Protein AF-A0A1Q8QEU5-F1 (afdb_monomer)

pLDDT: mean 88.48, std 15.76, range [36.75, 98.12]

Solvent-accessible surface area (backbone atoms only — not comparable to full-atom values): 10446 Å² total; per-residue (Å²): 134,85,60,92,60,69,41,42,53,92,77,42,96,66,85,47,73,53,53,67,39,27,40,35,27,47,89,24,75,56,45,93,57,57,61,63,37,42,32,59,42,54,82,50,66,49,73,41,74,39,87,66,20,68,61,11,37,52,47,33,48,43,47,47,55,56,78,42,57,71,69,62,54,50,54,62,75,66,51,60,65,63,56,55,44,34,51,54,29,54,51,38,52,51,52,56,49,48,36,33,75,72,61,75,41,74,77,59,82,76,76,49,75,66,45,50,51,53,42,38,36,20,58,57,19,30,27,36,16,46,54,14,62,78,66,76,30,65,58,30,28,36,68,53,3,50,50,46,31,52,51,50,52,48,54,51,51,52,51,52,53,50,52,51,53,53,51,52,54,60,66,68,66,70,72,82,77,88,77,84,88,83,83,88,82,135

Radius of gyration: 26.27 Å; Cα contacts (8 Å, |Δi|>4): 215; chains: 1; bounding box: 63×26×103 Å

Foldseek 3Di:
DADALRAFCVNDVDDDLCLQQAGRYHPADGDPPSCLQAQWDQQDLAIDGDVVSVRSVVNNVNSVVRPDDPVVSVCLVPDCLSVLLRVLLVLLVVLVVVCCVVVLDPPDQPPDPSSVLSCCSRHFQSSQLSVCSVVVNVCSNDVSHSPSSVVSSVVSVVVSVVSVVVVVVVVVPPDDPPDDDDDDDD

Secondary structure (DSSP, 8-state):
-PPTT---TTT-SS--HHHHHTS-BTTBPP-S-GGGG--EE-SSSS-EEPTTHHHHHHHHHHHHTTTS-HHHHHHHHT-THHHHHHHHHHHHHHHHHHHHHTTSS-SSTTSSHHHHHHHHIIIIIHHHHHHHHHTT-HHHHIIIIIHHHHHHHHHHHHHHHHHHHHHHHHHHT-------------

Nearest PDB structures (foldseek):
  6h5l-assembly1_A  TM=8.151E-01  e=5.071E-04  Candidatus Kuenenia stuttgartensis

Structure (mmCIF, N/CA/C/O backbone):
data_AF-A0A1Q8QEU5-F1
#
_entry.id   AF-A0A1Q8QEU5-F1
#
loop_
_atom_site.group_PDB
_atom_site.id
_atom_site.type_symbol
_atom_site.label_atom_id
_atom_site.label_alt_id
_atom_site.label_comp_id
_atom_site.label_asym_id
_atom_site.label_entity_id
_atom_site.label_seq_id
_atom_site.pdbx_PDB_ins_code
_atom_site.Cartn_x
_atom_site.Cartn_y
_atom_site.Cartn_z
_atom_site.occupancy
_atom_site.B_iso_or_equiv
_atom_site.auth_seq_id
_atom_site.auth_comp_id
_atom_site.auth_asym_id
_atom_site.auth_atom_id
_atom_site.pdbx_PDB_model_num
ATOM 1 N N . MET A 1 1 ? 8.456 13.370 -36.091 1.00 44.19 1 MET A N 1
ATOM 2 C CA . MET A 1 1 ? 7.362 12.505 -35.606 1.00 44.19 1 MET A CA 1
ATOM 3 C C . MET A 1 1 ? 7.982 11.157 -35.278 1.00 44.19 1 MET A C 1
ATOM 5 O O . MET A 1 1 ? 8.581 10.574 -36.171 1.00 44.19 1 MET A O 1
ATOM 9 N N . LEU A 1 2 ? 7.992 10.747 -34.007 1.00 53.41 2 LEU A N 1
ATOM 10 C CA . LEU A 1 2 ? 8.571 9.462 -33.588 1.00 53.41 2 LEU A CA 1
ATOM 11 C C . LEU A 1 2 ? 7.620 8.329 -34.004 1.00 53.41 2 LEU A C 1
ATOM 13 O O . LEU A 1 2 ? 6.403 8.499 -33.927 1.00 53.41 2 LEU A O 1
ATOM 17 N N . LEU A 1 3 ? 8.164 7.215 -34.498 1.00 54.81 3 LEU A N 1
ATOM 18 C CA . LEU A 1 3 ? 7.368 6.056 -34.907 1.00 54.81 3 LEU A CA 1
ATOM 19 C C . LEU A 1 3 ? 6.816 5.339 -33.656 1.00 54.81 3 LEU A C 1
ATOM 21 O O . LEU A 1 3 ? 7.488 5.319 -32.622 1.00 54.81 3 LEU A O 1
ATOM 25 N N . PRO A 1 4 ? 5.616 4.730 -33.712 1.00 60.94 4 PRO A N 1
ATOM 26 C CA . PRO A 1 4 ? 5.124 3.880 -32.627 1.00 60.94 4 PRO A CA 1
ATOM 27 C C . PRO A 1 4 ? 6.165 2.814 -32.255 1.00 60.94 4 PRO A C 1
ATOM 29 O O . PRO A 1 4 ? 6.748 2.191 -33.141 1.00 60.94 4 PRO A O 1
ATOM 32 N N . GLY A 1 5 ? 6.426 2.622 -30.959 1.00 65.06 5 GLY A N 1
ATOM 33 C CA . GLY A 1 5 ? 7.453 1.687 -30.480 1.00 65.06 5 GLY A CA 1
ATOM 34 C C . GLY A 1 5 ? 8.899 2.198 -30.515 1.00 65.06 5 GLY A C 1
ATOM 35 O O . GLY A 1 5 ? 9.796 1.441 -30.170 1.00 65.06 5 GLY A O 1
ATOM 36 N N . SER A 1 6 ? 9.156 3.458 -30.891 1.00 75.50 6 SER A N 1
ATOM 37 C CA . SER A 1 6 ? 10.518 4.022 -30.900 1.00 75.50 6 SER A CA 1
ATOM 38 C C . SER A 1 6 ? 10.863 4.873 -29.671 1.00 75.50 6 SER A C 1
ATOM 40 O O . SER A 1 6 ? 11.901 5.531 -29.676 1.00 75.50 6 SER A O 1
ATOM 42 N N . LEU A 1 7 ? 9.975 4.949 -28.674 1.00 86.62 7 LEU A N 1
ATOM 43 C CA . LEU A 1 7 ? 10.191 5.754 -27.469 1.00 86.62 7 LEU A CA 1
ATOM 44 C C . LEU A 1 7 ? 11.127 5.021 -26.507 1.00 86.62 7 LEU A C 1
ATOM 46 O O . LEU A 1 7 ? 10.894 3.851 -26.220 1.00 86.62 7 LEU A O 1
ATOM 50 N N . SER A 1 8 ? 12.137 5.708 -25.979 1.00 88.00 8 SER A N 1
ATOM 51 C CA . SER A 1 8 ? 13.029 5.176 -24.940 1.00 88.00 8 SER A CA 1
ATOM 52 C C . SER A 1 8 ? 13.526 6.277 -24.000 1.00 88.00 8 SER A C 1
ATOM 54 O O . SER A 1 8 ? 13.109 7.436 -24.106 1.00 88.00 8 SER A O 1
ATOM 56 N N . SER A 1 9 ? 14.456 5.938 -23.106 1.00 89.88 9 SER A N 1
ATOM 57 C CA . SER A 1 9 ? 15.136 6.883 -22.207 1.00 89.88 9 SER A CA 1
ATOM 58 C C . SER A 1 9 ? 15.857 8.029 -22.926 1.00 89.88 9 SER A C 1
ATOM 60 O O . SER A 1 9 ? 16.119 9.064 -22.329 1.00 89.88 9 SER A O 1
ATOM 62 N N . LYS A 1 10 ? 16.110 7.922 -24.238 1.00 89.94 10 LYS A N 1
ATOM 63 C CA . LYS A 1 10 ? 16.636 9.038 -25.048 1.00 89.94 10 LYS A CA 1
ATOM 64 C C . LYS A 1 10 ? 15.614 10.149 -25.299 1.00 89.94 10 LYS A C 1
ATOM 66 O O . LYS A 1 10 ? 15.987 11.220 -25.770 1.00 89.94 10 LYS A O 1
ATOM 71 N N . ASN A 1 11 ? 14.327 9.873 -25.092 1.00 90.62 11 ASN A N 1
ATOM 72 C CA . ASN A 1 11 ? 13.237 10.809 -25.363 1.00 90.62 11 ASN A CA 1
ATOM 73 C C . ASN A 1 11 ? 12.636 11.416 -24.091 1.00 90.62 11 ASN A C 1
ATOM 75 O O . ASN A 1 11 ? 11.939 12.422 -24.193 1.00 90.62 11 ASN A O 1
ATOM 79 N N . PHE A 1 12 ? 12.874 10.805 -22.929 1.00 87.25 12 PHE A N 1
ATOM 80 C CA . PHE A 1 12 ? 12.298 11.216 -21.654 1.00 87.25 12 PHE A CA 1
ATOM 81 C C . PHE A 1 12 ? 13.311 11.014 -20.532 1.00 87.25 12 PHE A C 1
ATOM 83 O O . PHE A 1 12 ? 13.781 9.898 -20.324 1.00 87.25 12 PHE A O 1
ATOM 90 N N . ASP A 1 13 ? 13.565 12.073 -19.767 1.00 88.62 13 ASP A N 1
ATOM 91 C CA . ASP A 1 13 ? 14.465 12.019 -18.609 1.00 88.62 13 ASP A CA 1
ATOM 92 C C . ASP A 1 13 ? 13.784 11.422 -17.363 1.00 88.62 13 ASP A C 1
ATOM 94 O O . ASP A 1 13 ? 14.449 10.997 -16.421 1.00 88.62 13 ASP A O 1
ATOM 98 N N . ALA A 1 14 ? 12.448 11.371 -17.354 1.00 91.38 14 ALA A N 1
ATOM 99 C CA . ALA A 1 14 ? 11.645 10.771 -16.294 1.00 91.38 14 ALA A CA 1
ATOM 100 C C . ALA A 1 14 ? 10.369 10.130 -16.868 1.00 91.38 14 ALA A C 1
ATOM 102 O O . ALA A 1 14 ? 9.789 10.658 -17.826 1.00 91.38 14 ALA A O 1
ATOM 103 N N . PRO A 1 15 ? 9.899 9.007 -16.297 1.00 92.81 15 PRO A N 1
ATOM 104 C CA . PRO A 1 15 ? 8.680 8.368 -16.758 1.00 92.81 15 PRO A CA 1
ATOM 105 C C . PRO A 1 15 ? 7.436 9.148 -16.312 1.00 92.81 15 PRO A C 1
ATOM 107 O O . PRO A 1 15 ? 7.398 9.775 -15.256 1.00 92.81 15 PRO A O 1
ATOM 110 N N . THR A 1 16 ? 6.377 9.053 -17.109 1.00 94.19 16 THR A N 1
ATOM 111 C CA . THR A 1 16 ? 5.030 9.518 -16.761 1.00 94.19 16 THR A CA 1
ATOM 112 C C . THR A 1 16 ? 4.109 8.326 -16.509 1.00 94.19 16 THR A C 1
ATOM 114 O O . THR A 1 16 ? 4.449 7.182 -16.822 1.00 94.19 16 THR A O 1
ATOM 117 N N . TYR A 1 17 ? 2.899 8.586 -16.003 1.00 94.50 17 TYR A N 1
ATOM 118 C CA . TYR A 1 17 ? 1.894 7.540 -15.782 1.00 94.50 17 TYR A CA 1
ATOM 119 C C . TYR A 1 17 ? 1.625 6.713 -17.047 1.00 94.50 17 TYR A C 1
ATOM 121 O O . TYR A 1 17 ? 1.574 5.485 -16.994 1.00 94.50 17 TYR A O 1
ATOM 129 N N . SER A 1 18 ? 1.507 7.375 -18.202 1.00 94.69 18 SER A N 1
ATOM 130 C CA . SER A 1 18 ? 1.285 6.684 -19.470 1.00 94.69 18 SER A CA 1
ATOM 131 C C . SER A 1 18 ? 2.501 5.862 -19.886 1.00 94.69 18 SER A C 1
ATOM 133 O O . SER A 1 18 ? 2.312 4.730 -20.310 1.00 94.69 18 SER A O 1
ATOM 135 N N . ILE A 1 19 ? 3.734 6.353 -19.703 1.00 94.44 19 ILE A N 1
ATOM 136 C CA . ILE A 1 19 ? 4.954 5.576 -19.992 1.00 94.44 19 ILE A CA 1
ATOM 137 C C . ILE A 1 19 ? 4.981 4.280 -19.176 1.00 94.44 19 ILE A C 1
ATOM 139 O O . ILE A 1 19 ? 5.155 3.202 -19.747 1.00 94.44 19 ILE A O 1
ATOM 143 N N . CYS A 1 20 ? 4.727 4.371 -17.868 1.00 95.81 20 CYS A N 1
ATOM 144 C CA . CYS A 1 20 ? 4.727 3.206 -16.988 1.00 95.81 20 CYS A CA 1
ATOM 145 C C . CYS A 1 20 ? 3.583 2.235 -17.289 1.00 95.81 20 CYS A C 1
ATOM 147 O O . CYS A 1 20 ? 3.818 1.031 -17.348 1.00 95.81 20 CYS A O 1
ATOM 149 N N . HIS A 1 21 ? 2.358 2.717 -17.514 1.00 96.94 21 HIS A N 1
ATOM 150 C CA . HIS A 1 21 ? 1.178 1.844 -17.535 1.00 96.94 21 HIS A CA 1
ATOM 151 C C . HIS A 1 21 ? 0.636 1.486 -18.923 1.00 96.94 21 HIS A C 1
ATOM 153 O O . HIS A 1 21 ? -0.068 0.487 -19.029 1.00 96.94 21 HIS A O 1
ATOM 159 N N . MET A 1 22 ? 0.925 2.261 -19.973 1.00 95.75 22 MET A N 1
ATOM 160 C CA . MET A 1 22 ? 0.185 2.158 -21.243 1.00 95.75 22 MET A CA 1
ATOM 161 C C . MET A 1 22 ? 1.053 2.238 -22.498 1.00 95.75 22 MET A C 1
ATOM 163 O O . MET A 1 22 ? 0.829 1.506 -23.456 1.00 95.75 22 MET A O 1
ATOM 167 N N . SER A 1 23 ? 2.026 3.139 -22.542 1.00 93.44 23 SER A N 1
ATOM 168 C CA . SER A 1 23 ? 2.777 3.442 -23.756 1.00 93.44 23 SER A CA 1
ATOM 169 C C . SER A 1 23 ? 3.728 2.312 -24.121 1.00 93.44 23 SER A C 1
ATOM 171 O O . SER A 1 23 ? 4.286 1.640 -23.251 1.00 93.44 23 SER A O 1
ATOM 173 N N . SER A 1 24 ? 3.983 2.154 -25.419 1.00 93.12 24 SER A N 1
ATOM 174 C CA . SER A 1 24 ? 5.169 1.428 -25.866 1.00 93.12 24 SER A CA 1
ATOM 175 C C . SER A 1 24 ? 6.418 2.190 -25.423 1.00 93.12 24 SER A C 1
ATOM 177 O O . SER A 1 24 ? 6.511 3.390 -25.704 1.00 93.12 24 SER A O 1
ATOM 179 N N . PHE A 1 25 ? 7.356 1.520 -24.762 1.00 92.19 25 PHE A N 1
ATOM 180 C CA . PHE A 1 25 ? 8.586 2.138 -24.271 1.00 92.19 25 PHE A CA 1
ATOM 181 C C . PHE A 1 25 ? 9.706 1.103 -24.239 1.00 92.19 25 PHE A C 1
ATOM 183 O O . PHE A 1 25 ? 9.586 0.087 -23.553 1.00 92.19 25 PHE A O 1
ATOM 190 N N . GLY A 1 26 ? 10.763 1.331 -25.014 1.00 89.62 26 GLY A N 1
ATOM 191 C CA . GLY A 1 26 ? 11.805 0.335 -25.204 1.00 89.62 26 GLY A CA 1
ATOM 192 C C . GLY A 1 26 ? 11.258 -0.959 -25.791 1.00 89.62 26 GLY A C 1
ATOM 193 O O . GLY A 1 26 ? 10.494 -0.949 -26.758 1.00 89.62 26 GLY A O 1
ATOM 194 N N . ALA A 1 27 ? 11.595 -2.079 -25.154 1.00 90.69 27 ALA A N 1
ATOM 195 C CA . ALA A 1 27 ? 11.030 -3.387 -25.487 1.00 90.69 27 ALA A CA 1
ATOM 196 C C . ALA A 1 27 ? 9.587 -3.604 -24.972 1.00 90.69 27 ALA A C 1
ATOM 198 O O . ALA A 1 27 ? 8.947 -4.589 -25.348 1.00 90.69 27 ALA A O 1
ATOM 199 N N . ALA A 1 28 ? 9.049 -2.720 -24.122 1.00 92.50 28 ALA A N 1
ATOM 200 C CA . ALA A 1 28 ? 7.705 -2.878 -23.575 1.00 92.50 28 ALA A CA 1
ATOM 201 C C . ALA A 1 28 ? 6.634 -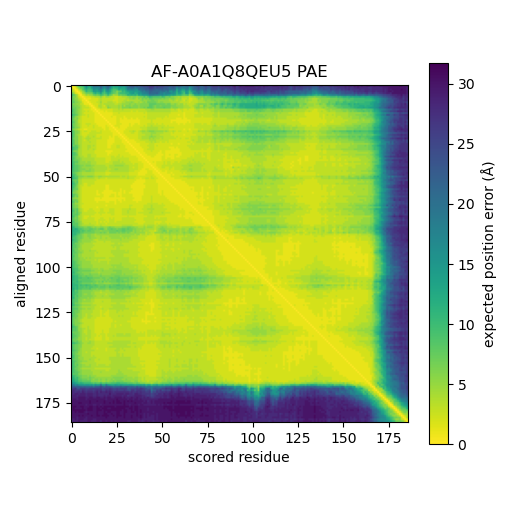2.518 -24.617 1.00 92.50 28 ALA A C 1
ATOM 203 O O . ALA A 1 28 ? 6.620 -1.417 -25.175 1.00 92.50 28 ALA A O 1
ATOM 204 N N . GLN A 1 29 ? 5.685 -3.430 -24.841 1.00 91.00 29 GLN A N 1
ATOM 205 C CA . GLN A 1 29 ? 4.564 -3.215 -25.759 1.00 91.00 29 GLN A CA 1
ATOM 206 C C . GLN A 1 29 ? 3.514 -2.277 -25.161 1.00 91.00 29 GLN A C 1
ATOM 208 O O . GLN A 1 29 ? 3.229 -2.335 -23.963 1.00 91.00 29 GLN A O 1
ATOM 213 N N . GLY A 1 30 ? 2.923 -1.428 -26.003 1.00 92.69 30 GLY A N 1
ATOM 214 C CA . GLY A 1 30 ? 1.833 -0.546 -25.595 1.00 92.69 30 GLY A CA 1
ATOM 215 C C . GLY A 1 30 ? 0.501 -1.285 -25.434 1.00 92.69 30 GLY A C 1
ATOM 216 O O . GLY A 1 30 ? 0.235 -2.257 -26.135 1.00 92.69 30 GLY A O 1
ATOM 217 N N . THR A 1 31 ? -0.347 -0.809 -24.525 1.00 93.81 31 THR A N 1
ATOM 218 C CA . THR A 1 31 ? -1.665 -1.379 -24.219 1.00 93.81 31 THR A CA 1
ATOM 219 C C . THR A 1 31 ? -2.620 -0.306 -23.686 1.00 93.81 31 THR A C 1
ATOM 221 O O . THR A 1 31 ? -2.196 0.659 -23.052 1.00 93.81 31 THR A O 1
ATOM 224 N N . HIS A 1 32 ? -3.922 -0.479 -23.929 1.00 95.69 32 HIS A N 1
ATOM 225 C CA . HIS A 1 32 ? -4.974 0.310 -23.271 1.00 95.69 32 HIS A CA 1
ATOM 226 C C . HIS A 1 32 ? -5.481 -0.348 -21.975 1.00 95.69 32 HIS A C 1
ATOM 228 O O . HIS A 1 32 ? -6.232 0.274 -21.227 1.00 95.69 32 HIS A O 1
ATOM 234 N N . ASP A 1 33 ? -5.061 -1.583 -21.690 1.00 95.62 33 ASP A N 1
ATOM 235 C CA . ASP A 1 33 ? -5.302 -2.245 -20.410 1.00 95.62 33 ASP A CA 1
ATOM 236 C C . ASP A 1 33 ? -4.174 -1.902 -19.427 1.00 95.62 33 ASP A C 1
ATOM 238 O O . ASP A 1 33 ? -3.103 -2.513 -19.434 1.00 95.62 33 ASP A O 1
ATOM 242 N N . VAL A 1 34 ? -4.441 -0.926 -18.554 1.00 94.44 34 VAL A N 1
ATOM 243 C CA . VAL A 1 34 ? -3.524 -0.472 -17.490 1.00 94.44 34 VAL A CA 1
ATOM 244 C C . VAL A 1 34 ? -3.182 -1.570 -16.480 1.00 94.44 34 VAL A C 1
ATOM 246 O O . VAL A 1 34 ? -2.228 -1.431 -15.713 1.00 94.44 34 VAL A O 1
ATOM 249 N N . GLY A 1 35 ? -3.955 -2.660 -16.466 1.00 95.12 35 GLY A N 1
ATOM 250 C CA . GLY A 1 35 ? -3.755 -3.810 -15.606 1.00 95.12 35 GLY A CA 1
ATOM 251 C C . GLY A 1 35 ? -2.522 -4.625 -15.969 1.00 95.12 35 GLY A C 1
ATOM 252 O O . GLY A 1 35 ? -1.881 -5.112 -15.049 1.00 95.12 35 GLY A O 1
ATOM 253 N N . GLN A 1 36 ? -2.130 -4.700 -17.247 1.00 95.88 36 GLN A N 1
ATOM 254 C CA . GLN A 1 36 ? -1.108 -5.630 -17.779 1.00 95.88 36 GLN A CA 1
ATOM 255 C C . GLN A 1 36 ? 0.308 -5.474 -17.194 1.00 95.88 36 GLN A C 1
ATOM 257 O O . GLN A 1 36 ? 1.191 -6.296 -17.450 1.00 95.88 36 GLN A O 1
ATOM 262 N N . ARG A 1 37 ? 0.551 -4.403 -16.433 1.00 96.38 37 ARG A N 1
ATOM 263 C CA . ARG A 1 37 ? 1.834 -4.097 -15.778 1.00 96.38 37 ARG A CA 1
ATOM 264 C C . ARG A 1 37 ? 1.712 -3.977 -14.254 1.00 96.38 37 ARG A C 1
ATOM 266 O O . ARG A 1 37 ? 2.637 -3.532 -13.584 1.00 96.38 37 ARG A O 1
ATOM 273 N N . LEU A 1 38 ? 0.568 -4.347 -13.679 1.00 95.94 38 LEU A N 1
ATOM 274 C CA . LEU A 1 38 ? 0.336 -4.315 -12.235 1.00 95.94 38 LEU A CA 1
ATOM 275 C C . LEU A 1 38 ? 0.521 -5.718 -11.656 1.00 95.94 38 LEU A C 1
ATOM 277 O O . LEU A 1 38 ? -0.230 -6.624 -11.986 1.00 95.94 38 LEU A O 1
ATOM 281 N N . SER A 1 39 ? 1.481 -5.910 -10.753 1.00 95.50 39 SER A N 1
ATOM 282 C CA . SER A 1 39 ? 1.657 -7.205 -10.068 1.00 95.50 39 SER A CA 1
ATOM 283 C C . SER A 1 39 ? 0.817 -7.335 -8.789 1.00 95.50 39 SER A C 1
ATOM 285 O O . SER A 1 39 ? 0.572 -8.441 -8.310 1.00 95.50 39 SER A O 1
ATOM 287 N N . TRP A 1 40 ? 0.303 -6.221 -8.263 1.00 94.62 40 TRP A N 1
ATOM 288 C CA . TRP A 1 40 ? -0.425 -6.171 -6.994 1.00 94.62 40 TRP A CA 1
ATOM 289 C C . TRP A 1 40 ? -1.779 -5.462 -7.118 1.00 94.62 40 TRP A C 1
ATOM 291 O O . TRP A 1 40 ? -1.973 -4.567 -7.943 1.00 94.62 40 TRP A O 1
ATOM 301 N N . LYS A 1 41 ? -2.728 -5.856 -6.269 1.00 93.88 41 LYS A N 1
ATOM 302 C CA . LYS A 1 41 ? -3.908 -5.076 -5.892 1.00 93.88 41 LYS A CA 1
ATOM 303 C C . LYS A 1 41 ? -3.557 -4.326 -4.609 1.00 93.88 41 LYS A C 1
ATOM 305 O O . LYS A 1 41 ? -3.323 -4.952 -3.581 1.00 93.88 41 LYS A O 1
ATOM 310 N N . LEU A 1 42 ? -3.518 -2.997 -4.669 1.00 94.12 42 LEU A N 1
ATOM 311 C CA . LEU A 1 42 ? -3.120 -2.151 -3.532 1.00 94.12 42 LEU A CA 1
ATOM 312 C C . LEU A 1 42 ? -4.319 -1.528 -2.796 1.00 94.12 42 LEU A C 1
ATOM 314 O O . LEU A 1 42 ? -4.165 -0.987 -1.703 1.00 94.12 42 LEU A O 1
ATOM 318 N N . THR A 1 43 ? -5.514 -1.599 -3.389 1.00 94.00 43 THR A N 1
ATOM 319 C CA . THR A 1 43 ? -6.754 -1.030 -2.844 1.00 94.00 43 THR A CA 1
ATOM 320 C C . THR A 1 43 ? -7.432 -1.843 -1.735 1.00 94.00 43 THR A C 1
ATOM 322 O O . THR A 1 43 ? -8.097 -1.199 -0.914 1.00 94.00 43 THR A O 1
ATOM 325 N N . PRO A 1 44 ? -7.318 -3.187 -1.652 1.00 95.00 44 PRO A N 1
ATOM 326 C CA . PRO A 1 44 ? -7.856 -3.928 -0.514 1.00 95.00 44 PRO A CA 1
ATOM 327 C C . PRO A 1 44 ? -7.132 -3.562 0.792 1.00 95.00 44 PRO A C 1
ATOM 329 O O . PRO A 1 44 ? -6.137 -2.829 0.777 1.00 95.00 44 PRO A O 1
ATOM 332 N N . ALA A 1 45 ? -7.649 -4.056 1.921 1.00 94.44 45 ALA A N 1
ATOM 333 C CA . ALA A 1 45 ? -7.067 -3.796 3.239 1.00 94.44 45 ALA A CA 1
ATOM 334 C C . ALA A 1 45 ? -5.602 -4.228 3.318 1.00 94.44 45 ALA A C 1
ATOM 336 O O . ALA A 1 45 ? -4.747 -3.456 3.749 1.00 94.44 45 ALA A O 1
ATOM 337 N N . GLN A 1 46 ? -5.320 -5.422 2.811 1.00 92.75 46 GLN A N 1
ATOM 338 C CA . GLN A 1 46 ? -3.972 -5.928 2.634 1.00 92.75 46 GLN A CA 1
ATOM 339 C C . GLN A 1 46 ? -3.671 -6.039 1.143 1.00 92.75 46 GLN A C 1
ATOM 341 O O . GLN A 1 46 ? -4.551 -6.332 0.332 1.00 92.75 46 GLN A O 1
ATOM 346 N N . ALA A 1 47 ? -2.423 -5.781 0.771 1.00 92.19 47 ALA A N 1
ATOM 347 C CA . ALA A 1 47 ? -1.994 -5.966 -0.605 1.00 92.19 47 ALA A CA 1
ATOM 348 C C . ALA A 1 47 ? -2.004 -7.446 -0.994 1.00 92.19 47 ALA A C 1
ATOM 350 O O . ALA A 1 47 ? -1.463 -8.291 -0.283 1.00 92.19 47 ALA A O 1
ATOM 351 N N . GLU A 1 48 ? -2.540 -7.727 -2.176 1.00 91.19 48 GLU A N 1
ATOM 352 C CA . GLU A 1 48 ? -2.629 -9.074 -2.733 1.00 91.19 48 GLU A CA 1
ATOM 353 C C . GLU A 1 48 ? -2.006 -9.108 -4.122 1.00 91.19 48 GLU A C 1
ATOM 355 O O . GLU A 1 48 ? -2.143 -8.163 -4.903 1.00 91.19 48 GLU A O 1
ATOM 360 N N . LYS A 1 49 ? -1.351 -10.211 -4.470 1.00 93.19 49 LYS A N 1
ATOM 361 C CA . LYS A 1 49 ? -0.868 -10.414 -5.836 1.00 93.19 49 LYS A CA 1
ATOM 362 C C . LYS A 1 49 ? -2.052 -10.572 -6.793 1.00 93.19 49 LYS A C 1
ATOM 364 O O . LYS A 1 49 ? -3.077 -11.161 -6.448 1.00 93.19 49 LYS A O 1
ATOM 369 N N . ARG A 1 50 ? -1.931 -10.020 -8.002 1.00 95.31 50 ARG A N 1
ATOM 370 C CA . ARG A 1 50 ? -2.925 -10.232 -9.066 1.00 95.31 50 ARG A CA 1
ATOM 371 C C . ARG A 1 50 ? -2.798 -11.642 -9.650 1.00 95.31 50 ARG A C 1
ATOM 373 O O . ARG A 1 50 ? -1.798 -12.326 -9.446 1.00 95.31 50 ARG A O 1
ATOM 380 N N . VAL A 1 51 ? -3.817 -12.053 -10.401 1.00 94.94 51 VAL A N 1
ATOM 381 C CA . VAL A 1 51 ? -3.674 -13.184 -11.329 1.00 94.94 51 VAL A CA 1
ATOM 382 C C . VAL A 1 51 ? -2.560 -12.834 -12.323 1.00 94.94 51 VAL A C 1
ATOM 384 O O . VAL A 1 51 ? -2.448 -11.672 -12.714 1.00 94.94 51 VAL A O 1
ATOM 387 N N . ASP A 1 52 ? -1.713 -13.808 -12.657 1.00 95.81 52 ASP A N 1
ATOM 388 C CA . ASP A 1 52 ? -0.563 -13.660 -13.564 1.00 95.81 52 ASP A CA 1
ATOM 389 C C . ASP A 1 52 ? 0.445 -12.565 -13.157 1.00 95.81 52 ASP A C 1
ATOM 391 O O . ASP A 1 52 ? 1.123 -11.972 -14.008 1.00 95.81 52 ASP A O 1
ATOM 395 N N . TRP A 1 53 ? 0.555 -12.268 -11.855 1.00 96.62 53 TRP A N 1
ATOM 396 C CA . TRP A 1 53 ? 1.401 -11.185 -11.344 1.00 96.62 53 TRP A CA 1
ATOM 397 C C . TRP A 1 53 ? 2.869 -11.307 -11.764 1.00 96.62 53 TRP A C 1
ATOM 399 O O . TRP A 1 53 ? 3.532 -10.277 -11.893 1.00 96.62 53 TRP A O 1
ATOM 409 N N . GLU A 1 54 ? 3.388 -12.521 -11.974 1.00 96.88 54 GLU A N 1
ATOM 410 C CA . GLU A 1 54 ? 4.752 -12.756 -12.449 1.00 96.88 54 GLU A CA 1
ATOM 411 C C . GLU A 1 54 ? 4.957 -12.139 -13.834 1.00 96.88 54 GLU A C 1
ATOM 413 O O . GLU A 1 54 ? 5.882 -11.350 -14.030 1.00 96.88 54 GLU A O 1
ATOM 418 N N . ALA A 1 55 ? 4.055 -12.433 -14.776 1.00 96.81 55 ALA A N 1
ATOM 419 C CA . ALA A 1 55 ? 4.105 -11.880 -16.127 1.00 96.81 55 ALA A CA 1
ATOM 420 C C . ALA A 1 55 ? 3.939 -10.354 -16.102 1.00 96.81 55 ALA A C 1
ATOM 422 O O . ALA A 1 55 ? 4.692 -9.625 -16.744 1.00 96.81 55 ALA A O 1
ATOM 423 N N . HIS A 1 56 ? 3.012 -9.857 -15.281 1.00 96.94 56 HIS A N 1
ATOM 424 C CA . HIS A 1 56 ? 2.762 -8.423 -15.138 1.00 96.94 56 HIS A CA 1
ATOM 425 C C . HIS A 1 56 ? 3.966 -7.681 -14.543 1.00 96.94 56 HIS A C 1
ATOM 427 O O . HIS A 1 56 ? 4.280 -6.560 -14.949 1.00 96.94 56 HIS A O 1
ATOM 433 N N . ARG A 1 57 ? 4.670 -8.310 -13.592 1.00 96.50 57 ARG A N 1
ATOM 434 C CA . ARG A 1 57 ? 5.914 -7.784 -13.024 1.00 96.50 57 ARG A CA 1
ATOM 435 C C . ARG A 1 57 ? 6.994 -7.697 -14.089 1.00 96.50 57 ARG A C 1
ATOM 437 O O . ARG A 1 57 ? 7.604 -6.641 -14.208 1.00 96.50 57 ARG A O 1
ATOM 444 N N . VAL A 1 58 ? 7.207 -8.762 -14.862 1.00 96.19 58 VAL A N 1
ATOM 445 C CA . VAL A 1 58 ? 8.186 -8.757 -15.960 1.00 96.19 58 VAL A CA 1
ATOM 446 C C . VAL A 1 58 ? 7.869 -7.634 -16.949 1.00 96.19 58 VAL A C 1
ATOM 448 O O . VAL A 1 58 ? 8.760 -6.849 -17.263 1.00 96.19 58 VAL A O 1
ATOM 451 N N . ASN A 1 59 ? 6.598 -7.469 -17.335 1.00 96.25 59 ASN A N 1
ATOM 452 C CA . ASN A 1 59 ? 6.167 -6.391 -18.231 1.00 96.25 59 ASN A CA 1
ATOM 453 C C . ASN A 1 59 ? 6.513 -4.991 -17.691 1.00 96.25 59 ASN A C 1
ATOM 455 O O . ASN A 1 59 ? 6.962 -4.135 -18.452 1.00 96.25 59 ASN A O 1
ATOM 459 N N . MET A 1 60 ? 6.317 -4.738 -16.390 1.00 97.06 60 MET A N 1
ATOM 460 C CA . MET A 1 60 ? 6.707 -3.461 -15.776 1.00 97.06 60 MET A CA 1
ATOM 461 C C . MET A 1 60 ? 8.230 -3.311 -15.694 1.00 97.06 60 MET A C 1
ATOM 463 O O . MET A 1 60 ? 8.765 -2.251 -16.006 1.00 97.06 60 MET A O 1
ATOM 467 N N . GLN A 1 61 ? 8.948 -4.373 -15.320 1.00 96.69 61 GLN A N 1
ATOM 468 C CA . GLN A 1 61 ? 10.409 -4.354 -15.241 1.00 96.69 61 GLN A CA 1
ATOM 469 C C . GLN A 1 61 ? 11.051 -4.053 -16.599 1.00 96.69 61 GLN A C 1
ATOM 471 O O . GLN A 1 61 ? 12.059 -3.354 -16.632 1.00 96.69 61 GLN A O 1
ATOM 476 N N . THR A 1 62 ? 10.451 -4.485 -17.715 1.00 95.50 62 THR A N 1
ATOM 477 C CA . THR A 1 62 ? 10.899 -4.100 -19.062 1.00 95.50 62 THR A CA 1
ATOM 478 C C . THR A 1 62 ? 10.907 -2.583 -19.261 1.00 95.50 62 THR A C 1
ATOM 480 O O . THR A 1 62 ? 11.848 -2.067 -19.851 1.00 95.50 62 THR A O 1
ATOM 483 N N . VAL A 1 63 ? 9.918 -1.855 -18.728 1.00 95.56 63 VAL A N 1
ATOM 484 C CA . VAL A 1 63 ? 9.903 -0.380 -18.769 1.00 95.56 63 VAL A CA 1
ATOM 485 C C . VAL A 1 63 ? 11.027 0.189 -17.902 1.00 95.56 63 VAL A C 1
ATOM 487 O O . VAL A 1 63 ? 11.746 1.086 -18.330 1.00 95.56 63 VAL A O 1
ATOM 490 N N . CYS A 1 64 ? 11.203 -0.340 -16.686 1.00 95.88 64 CYS A N 1
ATOM 491 C CA . CYS A 1 64 ? 12.228 0.132 -15.753 1.00 95.88 64 CYS A CA 1
ATOM 492 C C . CYS A 1 64 ? 13.654 -0.047 -16.303 1.00 95.88 64 CYS A C 1
ATOM 494 O O . CYS A 1 64 ? 14.512 0.803 -16.062 1.00 95.88 64 CYS A O 1
ATOM 496 N N . LEU A 1 65 ? 13.900 -1.134 -17.042 1.00 95.25 65 LEU A N 1
ATOM 497 C CA . LEU A 1 65 ? 15.208 -1.490 -17.603 1.00 95.25 65 LEU A CA 1
ATOM 498 C C . LEU A 1 65 ? 15.702 -0.538 -18.697 1.00 95.25 65 LEU A C 1
ATOM 500 O O . LEU A 1 65 ? 16.889 -0.545 -19.010 1.00 95.25 65 LEU A O 1
ATOM 504 N N . GLU A 1 66 ? 14.838 0.322 -19.232 1.00 94.00 66 GLU A N 1
ATOM 505 C CA . GLU A 1 66 ? 15.255 1.372 -20.167 1.00 94.00 66 GLU A CA 1
ATOM 506 C C . GLU A 1 66 ? 16.093 2.473 -19.495 1.00 94.00 66 GLU A C 1
ATOM 508 O O . GLU A 1 66 ? 16.825 3.192 -20.182 1.00 94.00 66 GLU A O 1
ATOM 513 N N . CYS A 1 67 ? 15.997 2.603 -18.163 1.00 94.56 67 CYS A N 1
ATOM 514 C CA . CYS A 1 67 ? 16.698 3.628 -17.382 1.00 94.56 67 CYS A CA 1
ATOM 515 C C . CYS A 1 67 ? 17.528 3.062 -16.218 1.00 94.56 67 CYS A C 1
ATOM 517 O O . CYS A 1 67 ? 18.555 3.636 -15.863 1.00 94.56 67 CYS A O 1
ATOM 519 N N . HIS A 1 68 ? 17.088 1.969 -15.591 1.00 95.94 68 HIS A N 1
ATOM 520 C CA . HIS A 1 68 ? 17.662 1.457 -14.346 1.00 95.94 68 HIS A CA 1
ATOM 521 C C . HIS A 1 68 ? 18.347 0.103 -14.529 1.00 95.94 68 HIS A C 1
ATOM 523 O O . HIS A 1 68 ? 17.911 -0.743 -15.307 1.00 95.94 68 HIS A O 1
ATOM 529 N N . ALA A 1 69 ? 19.395 -0.136 -13.739 1.00 96.88 69 ALA A N 1
ATOM 530 C CA . ALA A 1 69 ? 20.032 -1.443 -13.659 1.00 96.88 69 ALA A CA 1
ATOM 531 C C . ALA A 1 69 ? 19.128 -2.466 -12.948 1.00 96.88 69 ALA A C 1
ATOM 533 O O . ALA A 1 69 ? 18.363 -2.122 -12.044 1.00 96.88 69 ALA A O 1
ATOM 534 N N . HIS A 1 70 ? 19.290 -3.747 -13.296 1.00 96.06 70 HIS A N 1
ATOM 535 C CA . HIS A 1 70 ? 18.562 -4.854 -12.667 1.00 96.06 70 HIS A CA 1
ATOM 536 C C . HIS A 1 70 ? 18.642 -4.840 -11.135 1.00 96.06 70 HIS A C 1
ATOM 538 O O . HIS A 1 70 ? 17.633 -5.069 -10.481 1.00 96.06 70 HIS A O 1
ATOM 544 N N . SER A 1 71 ? 19.805 -4.532 -10.553 1.00 96.75 71 SER A N 1
ATOM 545 C CA . SER A 1 71 ? 19.988 -4.501 -9.095 1.00 96.75 71 SER A CA 1
ATOM 546 C C . SER A 1 71 ? 19.087 -3.477 -8.401 1.00 96.75 71 SER A C 1
ATOM 548 O O . SER A 1 71 ? 18.495 -3.788 -7.372 1.00 96.75 71 SER A O 1
ATOM 550 N N . THR A 1 72 ? 18.933 -2.281 -8.977 1.00 95.12 72 THR A N 1
ATOM 551 C CA . THR A 1 72 ? 18.030 -1.242 -8.460 1.00 95.12 72 THR A CA 1
ATOM 552 C C . THR A 1 72 ? 16.577 -1.701 -8.513 1.00 95.12 72 THR A C 1
ATOM 554 O O . THR A 1 72 ? 15.828 -1.504 -7.560 1.00 95.12 72 THR A O 1
ATOM 557 N N . ILE A 1 73 ? 16.187 -2.349 -9.611 1.00 95.81 73 ILE A N 1
ATOM 558 C CA . ILE A 1 73 ? 14.827 -2.862 -9.798 1.00 95.81 73 ILE A CA 1
ATOM 559 C C . ILE A 1 73 ? 14.542 -3.985 -8.794 1.00 95.81 73 ILE A C 1
ATOM 561 O O . ILE A 1 73 ? 13.501 -3.970 -8.145 1.00 95.81 73 ILE A O 1
ATOM 565 N N . THR A 1 74 ? 15.465 -4.932 -8.626 1.00 94.06 74 THR A N 1
ATOM 566 C CA . THR A 1 74 ? 15.338 -6.012 -7.639 1.00 94.06 74 THR A CA 1
ATOM 567 C C . THR A 1 74 ? 15.186 -5.454 -6.227 1.00 94.06 74 THR A C 1
ATOM 569 O O . THR A 1 74 ? 14.231 -5.806 -5.543 1.00 94.06 74 THR A O 1
ATOM 572 N N . ALA A 1 75 ? 16.040 -4.507 -5.826 1.00 93.00 75 ALA A N 1
ATOM 573 C CA . ALA A 1 75 ? 15.962 -3.885 -4.505 1.00 93.00 75 ALA A CA 1
ATOM 574 C C . ALA A 1 75 ? 14.610 -3.192 -4.243 1.00 93.00 75 ALA A C 1
ATOM 576 O O . ALA A 1 75 ? 14.086 -3.276 -3.136 1.00 93.00 75 ALA A O 1
ATOM 577 N N . MET A 1 76 ? 14.018 -2.546 -5.256 1.00 92.62 76 MET A N 1
ATOM 578 C CA . MET A 1 76 ? 12.683 -1.944 -5.141 1.00 92.62 76 MET A CA 1
ATOM 579 C C . MET A 1 76 ? 11.597 -2.998 -4.871 1.00 92.62 76 MET A C 1
ATOM 581 O O . MET A 1 76 ? 10.734 -2.786 -4.022 1.00 92.62 76 MET A O 1
ATOM 585 N N . TYR A 1 77 ? 11.639 -4.142 -5.562 1.00 91.12 77 TYR A N 1
ATOM 586 C CA . TYR A 1 77 ? 10.653 -5.216 -5.386 1.00 91.12 77 TYR A CA 1
ATOM 587 C C . TYR A 1 77 ? 10.850 -6.049 -4.111 1.00 91.12 77 TYR A C 1
ATOM 589 O O . TYR A 1 77 ? 9.878 -6.648 -3.647 1.00 91.12 77 TYR A O 1
ATOM 597 N N . ASP A 1 78 ? 12.066 -6.081 -3.565 1.00 90.44 78 ASP A N 1
ATOM 598 C CA . ASP A 1 78 ? 12.412 -6.806 -2.337 1.00 90.44 78 ASP A CA 1
ATOM 599 C C . ASP A 1 78 ? 12.219 -5.957 -1.065 1.00 90.44 78 ASP A C 1
ATOM 601 O O . ASP A 1 78 ? 12.479 -6.433 0.041 1.00 90.44 78 ASP A O 1
ATOM 605 N N . ASN A 1 79 ? 11.752 -4.708 -1.194 1.00 85.69 79 ASN A N 1
ATOM 606 C CA . ASN A 1 79 ? 11.514 -3.832 -0.050 1.00 85.69 79 ASN A CA 1
ATOM 607 C C . ASN A 1 79 ? 10.450 -4.442 0.909 1.00 85.69 79 ASN A C 1
ATOM 609 O O . ASN A 1 79 ? 9.316 -4.699 0.484 1.00 85.69 79 ASN A O 1
ATOM 613 N N . PRO A 1 80 ? 10.777 -4.641 2.206 1.00 86.94 80 PRO A N 1
ATOM 614 C CA . PRO A 1 80 ? 9.875 -5.244 3.188 1.00 86.94 80 PRO A CA 1
ATOM 615 C C . PRO A 1 80 ? 8.738 -4.326 3.670 1.00 86.94 80 PRO A C 1
ATOM 617 O O . PRO A 1 80 ? 7.812 -4.820 4.312 1.00 86.94 80 PRO A O 1
ATOM 620 N N . ASP A 1 81 ? 8.761 -3.026 3.362 1.00 87.75 81 ASP A N 1
ATOM 621 C CA . ASP A 1 81 ? 7.797 -2.024 3.848 1.00 87.75 81 ASP A CA 1
ATOM 622 C C . ASP A 1 81 ? 6.336 -2.430 3.569 1.00 87.75 81 ASP A C 1
ATOM 624 O O . ASP A 1 81 ? 5.449 -2.266 4.407 1.00 87.75 81 ASP A O 1
ATOM 628 N N . MET A 1 82 ? 6.086 -3.053 2.412 1.00 85.19 82 MET A N 1
ATOM 629 C CA . MET A 1 82 ? 4.772 -3.595 2.048 1.00 85.19 82 MET A CA 1
ATOM 630 C C . MET A 1 82 ? 4.271 -4.671 3.019 1.00 85.19 82 MET A C 1
ATOM 632 O O . MET A 1 82 ? 3.078 -4.723 3.326 1.00 85.19 82 MET A O 1
ATOM 636 N N . LEU A 1 83 ? 5.166 -5.552 3.474 1.00 87.31 83 LEU A N 1
ATOM 637 C CA . LEU A 1 83 ? 4.833 -6.612 4.421 1.00 87.31 83 LEU A CA 1
ATOM 638 C C . LEU A 1 83 ? 4.567 -6.017 5.806 1.00 87.31 83 LEU A C 1
ATOM 640 O O . LEU A 1 83 ? 3.538 -6.329 6.402 1.00 87.31 83 LEU A O 1
ATOM 644 N N . GLN A 1 84 ? 5.417 -5.088 6.251 1.00 91.56 84 GLN A N 1
ATOM 645 C 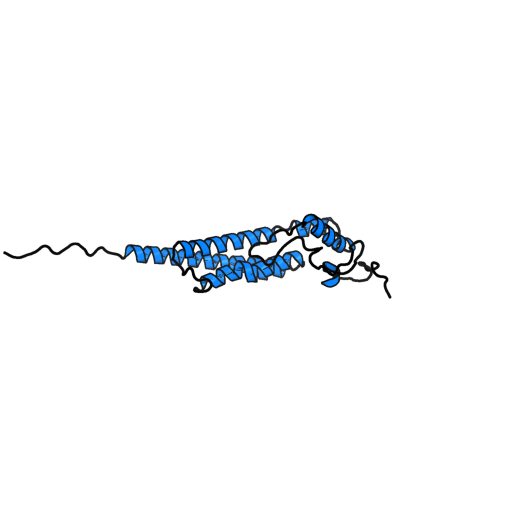CA . GLN A 1 84 ? 5.238 -4.387 7.523 1.00 91.56 84 GLN A CA 1
ATOM 646 C C . GLN A 1 84 ? 3.881 -3.670 7.595 1.00 91.56 84 GLN A C 1
ATOM 648 O O . GLN A 1 84 ? 3.145 -3.812 8.574 1.00 91.56 84 GLN A O 1
ATOM 653 N N . GLY A 1 85 ? 3.505 -2.947 6.535 1.00 93.75 85 GLY A N 1
ATOM 654 C CA . GLY A 1 85 ? 2.209 -2.273 6.476 1.00 93.75 85 GLY A CA 1
ATOM 655 C C . GLY A 1 85 ? 1.021 -3.244 6.495 1.00 93.75 85 GLY A C 1
ATOM 656 O O . GLY A 1 85 ? -0.005 -2.955 7.113 1.00 93.75 85 GLY A O 1
ATOM 657 N N . ASN A 1 86 ? 1.148 -4.419 5.868 1.00 93.81 86 ASN A N 1
ATOM 658 C CA . ASN A 1 86 ? 0.119 -5.465 5.905 1.00 93.81 86 ASN A CA 1
ATOM 659 C C . ASN A 1 86 ? -0.045 -6.090 7.306 1.00 93.81 86 ASN A C 1
ATOM 661 O O . ASN A 1 86 ? -1.165 -6.464 7.666 1.00 93.81 86 ASN A O 1
ATOM 665 N N . GLU A 1 87 ? 1.034 -6.218 8.083 1.00 95.56 87 GLU A N 1
ATOM 666 C CA . GLU A 1 87 ? 1.006 -6.731 9.462 1.00 95.56 87 GLU A CA 1
ATOM 667 C C . GLU A 1 87 ? 0.314 -5.757 10.426 1.00 95.56 87 GLU A C 1
ATOM 669 O O . GLU A 1 87 ? -0.511 -6.174 11.250 1.00 95.56 87 GLU A O 1
ATOM 674 N N . ASN A 1 88 ? 0.571 -4.453 10.276 1.00 96.88 88 ASN A N 1
ATOM 675 C CA . ASN A 1 88 ? -0.115 -3.403 11.038 1.00 96.88 88 ASN A CA 1
ATOM 676 C C . ASN A 1 88 ? -1.633 -3.469 10.810 1.00 96.88 88 ASN A C 1
ATOM 678 O O . ASN A 1 88 ? -2.415 -3.517 11.763 1.00 96.88 88 ASN A O 1
ATOM 682 N N . VAL A 1 89 ? -2.047 -3.577 9.541 1.00 97.25 89 VAL A N 1
ATOM 683 C CA . VAL A 1 89 ? -3.459 -3.730 9.158 1.00 97.25 89 VAL A CA 1
ATOM 684 C C . VAL A 1 89 ? -4.085 -4.980 9.775 1.00 97.25 89 VAL A C 1
ATOM 686 O O . VAL A 1 89 ? -5.172 -4.899 10.348 1.00 97.25 89 VAL A O 1
ATOM 689 N N . ALA A 1 90 ? -3.414 -6.132 9.685 1.00 97.19 90 ALA A N 1
ATOM 690 C CA . ALA A 1 90 ? -3.929 -7.383 10.243 1.00 97.19 90 ALA A CA 1
ATOM 691 C C . ALA A 1 90 ? -4.139 -7.290 11.764 1.00 97.19 90 ALA A C 1
ATOM 693 O O . ALA A 1 90 ? -5.138 -7.785 12.300 1.00 97.19 90 ALA A O 1
ATOM 694 N N . THR A 1 91 ? -3.217 -6.618 12.456 1.00 97.81 91 THR A N 1
ATOM 695 C CA . THR A 1 91 ? -3.306 -6.381 13.900 1.00 97.81 91 THR A CA 1
ATOM 696 C C . THR A 1 91 ? -4.517 -5.512 14.235 1.00 97.81 91 THR A C 1
ATOM 698 O O . THR A 1 91 ? -5.339 -5.910 15.062 1.00 97.81 91 THR A O 1
ATOM 701 N N . ALA A 1 92 ? -4.681 -4.376 13.552 1.00 97.88 92 ALA A N 1
ATOM 702 C CA . ALA A 1 92 ? -5.807 -3.468 13.768 1.00 97.88 92 ALA A CA 1
ATOM 703 C C . ALA A 1 92 ? -7.163 -4.149 13.525 1.00 97.88 92 ALA A C 1
ATOM 705 O O . ALA A 1 92 ? -8.062 -4.091 14.365 1.00 97.88 92 ALA A O 1
ATOM 706 N N . GLN A 1 93 ? -7.295 -4.883 12.415 1.00 97.06 93 GLN A N 1
ATOM 707 C CA . GLN A 1 93 ? -8.515 -5.629 12.098 1.00 97.06 93 GLN A CA 1
ATOM 708 C C . GLN A 1 93 ? -8.840 -6.686 13.156 1.00 97.06 93 GLN A C 1
ATOM 710 O O . GLN A 1 93 ? -10.008 -6.874 13.502 1.00 97.06 93 GLN A O 1
ATOM 715 N N . THR A 1 94 ? -7.819 -7.352 13.700 1.00 98.12 94 THR A N 1
ATOM 716 C CA . THR A 1 94 ? -7.994 -8.327 14.782 1.00 98.12 94 THR A CA 1
ATOM 717 C C . THR A 1 94 ? -8.526 -7.665 16.052 1.00 98.12 94 THR A C 1
ATOM 719 O O . THR A 1 94 ? -9.434 -8.215 16.675 1.00 98.12 94 THR A O 1
ATOM 722 N N . ILE A 1 95 ? -8.006 -6.490 16.423 1.00 97.88 95 ILE A N 1
ATOM 723 C CA . ILE A 1 95 ? -8.468 -5.734 17.598 1.00 97.88 95 ILE A CA 1
ATOM 724 C C . ILE A 1 95 ? -9.936 -5.329 17.428 1.00 97.88 95 ILE A C 1
ATOM 726 O O . ILE A 1 95 ? -10.772 -5.697 18.254 1.00 97.88 95 ILE A O 1
ATOM 730 N N . ILE A 1 96 ? -10.279 -4.666 16.317 1.00 97.31 96 ILE A N 1
ATOM 731 C CA . ILE A 1 96 ? -11.656 -4.229 16.032 1.00 97.31 96 ILE A CA 1
ATOM 732 C C . ILE A 1 96 ? -12.623 -5.410 16.022 1.00 97.31 96 ILE 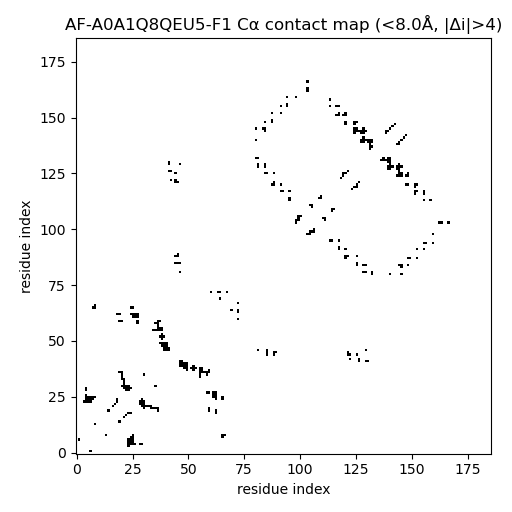A C 1
ATOM 734 O O . ILE A 1 96 ? -13.707 -5.337 16.605 1.00 97.31 96 ILE A O 1
ATOM 738 N N . LYS A 1 97 ? -12.237 -6.521 15.381 1.00 97.19 97 LYS A N 1
ATOM 739 C CA . LYS A 1 97 ? -13.069 -7.723 15.344 1.00 97.19 97 LYS A CA 1
ATOM 740 C C . LYS A 1 97 ? -13.337 -8.244 16.757 1.00 97.19 97 LYS A C 1
ATOM 742 O O . LYS A 1 97 ? -14.490 -8.500 17.086 1.00 97.19 97 LYS A O 1
ATOM 747 N N . LYS A 1 98 ? -12.303 -8.367 17.593 1.00 97.56 98 LYS A N 1
ATOM 748 C CA . LYS A 1 98 ? -12.450 -8.862 18.968 1.00 97.56 98 LYS A CA 1
ATOM 749 C C . LYS A 1 98 ? -13.310 -7.941 19.826 1.00 97.56 98 LYS A C 1
ATOM 751 O O . LYS A 1 98 ? -14.177 -8.434 20.530 1.00 97.56 98 LYS A O 1
ATOM 756 N N . LEU A 1 99 ? -13.137 -6.623 19.730 1.00 96.75 99 LEU A N 1
ATOM 757 C CA . LEU A 1 99 ? -13.983 -5.667 20.451 1.00 96.75 99 LEU A CA 1
ATOM 758 C C . LEU A 1 99 ? -15.471 -5.814 20.088 1.00 96.75 99 LEU A C 1
ATOM 760 O O . LEU A 1 99 ? -16.329 -5.724 20.967 1.00 96.75 99 LEU A O 1
ATOM 764 N N . LYS A 1 100 ? -15.782 -6.082 18.812 1.00 95.69 100 LYS A N 1
ATOM 765 C CA . LYS A 1 100 ? -17.154 -6.361 18.349 1.00 95.69 100 LYS A CA 1
ATOM 766 C C . LYS A 1 100 ? -17.669 -7.712 18.830 1.00 95.69 100 LYS A C 1
ATOM 768 O O . LYS A 1 100 ? -18.803 -7.792 19.300 1.00 95.69 100 LYS A O 1
ATOM 773 N N . ASP A 1 101 ? -16.854 -8.759 18.720 1.00 96.88 101 ASP A N 1
ATOM 774 C CA . ASP A 1 101 ? -17.202 -10.111 19.174 1.00 96.88 101 ASP A CA 1
ATOM 775 C C . ASP A 1 101 ? -17.503 -10.122 20.687 1.00 96.88 101 ASP A C 1
ATOM 777 O O . ASP A 1 101 ? -18.502 -10.701 21.120 1.00 96.88 101 ASP A O 1
ATOM 781 N N . ASP A 1 102 ? -16.691 -9.404 21.468 1.00 96.25 102 ASP A N 1
ATOM 782 C CA . ASP A 1 102 ? -16.823 -9.239 22.921 1.00 96.25 102 ASP A CA 1
ATOM 783 C C . ASP A 1 102 ? -17.936 -8.246 23.312 1.00 96.25 102 ASP A C 1
ATOM 785 O O . ASP A 1 102 ? -18.208 -8.049 24.496 1.00 96.25 102 ASP A O 1
ATOM 789 N N . ARG A 1 103 ? -18.601 -7.621 22.326 1.00 95.44 103 ARG A N 1
ATOM 790 C CA . ARG A 1 103 ? -19.651 -6.599 22.498 1.00 95.44 103 ARG A CA 1
ATOM 791 C C . ARG A 1 103 ? -19.206 -5.381 23.317 1.00 95.44 103 ARG A C 1
ATOM 793 O O . ARG A 1 103 ? -20.037 -4.718 23.932 1.00 95.44 103 ARG A O 1
ATOM 800 N N . LEU A 1 104 ? -17.909 -5.078 23.308 1.00 95.56 104 LEU A N 1
ATOM 801 C CA . LEU A 1 104 ? -17.343 -3.874 23.923 1.00 95.56 104 LEU A CA 1
ATOM 802 C C . LEU A 1 104 ? -17.571 -2.631 23.053 1.00 95.56 104 LEU A C 1
ATOM 804 O O . LEU A 1 104 ? -17.595 -1.518 23.567 1.00 95.56 104 LEU A O 1
ATOM 808 N N . ILE A 1 105 ? -17.790 -2.828 21.750 1.00 95.12 105 ILE A N 1
ATOM 809 C CA . ILE A 1 105 ? -18.253 -1.803 20.808 1.00 95.12 105 ILE A CA 1
ATOM 810 C C . ILE A 1 105 ? -19.411 -2.352 19.962 1.00 95.12 105 ILE A C 1
ATOM 812 O O . ILE A 1 105 ? -19.559 -3.576 19.853 1.00 95.12 105 ILE A O 1
ATOM 816 N N . PRO A 1 106 ? -20.251 -1.495 19.351 1.00 95.38 106 PRO A N 1
ATOM 817 C CA . PRO A 1 106 ? -21.360 -1.979 18.542 1.00 95.38 106 PRO A CA 1
ATOM 818 C C . PRO A 1 106 ? -20.869 -2.722 17.290 1.00 95.38 106 PRO A C 1
ATOM 820 O O . PRO A 1 106 ? -19.840 -2.402 16.697 1.00 95.38 106 PRO A O 1
ATOM 823 N N . SER A 1 107 ? -21.637 -3.720 16.852 1.00 95.00 107 SER A N 1
ATOM 824 C CA . SER A 1 107 ? -21.312 -4.499 15.650 1.00 95.00 107 SER A CA 1
ATOM 825 C C . SER A 1 107 ? -21.518 -3.709 14.353 1.00 95.00 107 SER A C 1
ATOM 827 O O . SER A 1 107 ? -20.862 -3.999 13.349 1.00 95.00 107 SER A O 1
ATOM 829 N N . THR A 1 108 ? -22.404 -2.708 14.372 1.00 95.56 108 THR A N 1
ATOM 830 C CA . THR A 1 108 ? -22.661 -1.807 13.244 1.00 95.56 108 THR A CA 1
ATOM 831 C C . THR A 1 108 ? -21.368 -1.080 12.852 1.00 95.56 108 THR A C 1
ATOM 833 O O . THR A 1 108 ? -20.777 -0.410 13.698 1.00 95.56 108 THR A O 1
ATOM 836 N N . PRO A 1 109 ? -20.901 -1.183 11.595 1.00 92.56 109 PRO A N 1
ATOM 837 C CA . PRO A 1 109 ? -19.713 -0.461 11.142 1.00 92.56 109 PRO A CA 1
ATOM 838 C C . PRO A 1 109 ? -19.851 1.057 11.312 1.00 92.56 109 PRO A C 1
ATOM 840 O O . PRO A 1 109 ? -20.936 1.593 11.091 1.00 92.56 109 PRO A O 1
ATOM 843 N N . PHE A 1 110 ? -18.748 1.736 11.644 1.00 95.31 110 PHE A N 1
ATOM 844 C CA . PHE A 1 110 ? -18.682 3.199 11.794 1.00 95.31 110 PHE A CA 1
ATOM 845 C C . PHE A 1 110 ? -19.692 3.775 12.792 1.00 95.31 110 PHE A C 1
ATOM 847 O O . PHE A 1 110 ? -20.217 4.872 12.606 1.00 95.31 110 PHE A O 1
ATOM 854 N N . SER A 1 111 ? -19.982 3.026 13.854 1.00 94.56 111 SER A N 1
ATOM 855 C CA . SER A 1 111 ? -20.883 3.466 14.927 1.00 94.56 111 SER A CA 1
ATOM 856 C C . SER A 1 111 ? -20.136 3.917 16.182 1.00 94.56 111 SER A C 1
ATOM 858 O O . SER A 1 111 ? -20.746 4.449 17.108 1.00 94.56 111 SER A O 1
ATOM 860 N N . SER A 1 112 ? -18.817 3.736 16.202 1.00 91.88 112 SER A N 1
ATOM 861 C CA . SER A 1 112 ? -17.913 4.157 17.267 1.00 91.88 112 SER A CA 1
ATOM 862 C C . SER A 1 112 ? -16.677 4.837 16.675 1.00 91.88 112 SER A C 1
ATOM 864 O O . SER A 1 112 ? -16.287 4.539 15.548 1.00 91.88 112 SER A O 1
ATOM 866 N N . SER A 1 113 ? -16.043 5.751 17.414 1.00 91.38 113 SER A N 1
ATOM 867 C CA . SER A 1 113 ? -14.829 6.443 16.944 1.00 91.38 113 SER A CA 1
ATOM 868 C C . SER A 1 113 ? -13.694 5.472 16.602 1.00 91.38 113 SER A C 1
ATOM 870 O O . SER A 1 113 ? -12.995 5.676 15.616 1.00 91.38 113 SER A O 1
ATOM 872 N N . ILE A 1 114 ? -13.578 4.369 17.346 1.00 94.12 114 ILE A N 1
ATOM 873 C CA . ILE A 1 114 ? -12.570 3.325 17.123 1.00 94.12 114 ILE A CA 1
ATOM 874 C C . ILE A 1 114 ? -12.743 2.597 15.774 1.00 94.12 114 ILE A C 1
ATOM 876 O O . ILE A 1 114 ? -11.775 2.077 15.225 1.00 94.12 114 ILE A O 1
ATOM 880 N N . ASP A 1 115 ? -13.952 2.585 15.189 1.00 94.31 115 ASP A N 1
ATOM 881 C CA . ASP A 1 115 ? -14.165 2.044 13.838 1.00 94.31 115 ASP A CA 1
ATOM 882 C C . ASP A 1 115 ? -13.438 2.874 12.771 1.00 94.31 115 ASP A C 1
ATOM 884 O O . ASP A 1 115 ? -12.953 2.311 11.789 1.00 94.31 115 ASP A O 1
ATOM 888 N N . PHE A 1 116 ? -13.386 4.199 12.946 1.00 95.56 116 PHE A N 1
ATOM 889 C CA . PHE A 1 116 ? -12.714 5.099 12.008 1.00 95.56 116 PHE A CA 1
ATOM 890 C C . PHE A 1 116 ? -11.204 4.907 12.075 1.00 95.56 116 PHE A C 1
ATOM 892 O O . PHE A 1 116 ? -10.579 4.702 11.047 1.00 95.56 116 PHE A O 1
ATOM 899 N N . GLU A 1 117 ? -10.643 4.842 13.274 1.00 93.62 117 GLU A N 1
ATOM 900 C CA . GLU A 1 117 ? -9.220 4.579 13.505 1.00 93.62 117 GLU A CA 1
ATOM 901 C C . GLU A 1 117 ? -8.767 3.235 12.914 1.00 93.62 117 GLU A C 1
ATOM 903 O O . GLU A 1 117 ? -7.831 3.164 12.123 1.00 93.62 117 GLU A O 1
ATOM 908 N N . GLY A 1 118 ? -9.520 2.155 13.159 1.00 95.38 118 GLY A N 1
ATOM 909 C CA . GLY A 1 118 ? -9.246 0.871 12.509 1.00 95.38 118 GLY A CA 1
ATOM 910 C C . GLY A 1 118 ? -9.367 0.908 10.977 1.00 95.38 118 GLY A C 1
ATOM 911 O O . GLY A 1 118 ? -8.744 0.096 10.286 1.00 95.38 118 GLY A O 1
ATOM 912 N N . PHE A 1 119 ? -10.175 1.820 10.426 1.00 96.44 119 PHE A N 1
ATOM 913 C CA . PHE A 1 119 ? -10.333 2.008 8.986 1.00 96.44 119 PHE A CA 1
ATOM 914 C C . PHE A 1 119 ? -9.190 2.826 8.372 1.00 96.44 119 PHE A C 1
ATOM 916 O O . PHE A 1 119 ? -8.679 2.432 7.321 1.00 96.44 119 PHE A O 1
ATOM 923 N N . GLU A 1 120 ? -8.758 3.909 9.018 1.00 96.62 120 GLU A N 1
ATOM 924 C CA . GLU A 1 120 ? -7.667 4.781 8.562 1.00 96.62 120 GLU A CA 1
ATOM 925 C C . GLU A 1 120 ? -6.354 3.998 8.380 1.00 96.62 120 GLU A C 1
ATOM 927 O O . GLU A 1 120 ? -5.753 4.082 7.298 1.00 96.62 120 GLU A O 1
ATOM 932 N N . ILE A 1 121 ? -6.021 3.106 9.329 1.00 97.75 121 ILE A N 1
ATOM 933 C CA . ILE A 1 121 ? -4.816 2.252 9.299 1.00 97.75 121 ILE A CA 1
ATOM 934 C C . ILE A 1 121 ? -4.654 1.503 7.974 1.00 97.75 121 ILE A C 1
ATOM 936 O O . ILE A 1 121 ? -3.559 1.425 7.406 1.00 97.75 121 ILE A O 1
ATOM 940 N N . TRP A 1 122 ? -5.726 0.918 7.434 1.00 96.69 122 TRP A N 1
ATOM 941 C CA . TRP A 1 122 ? -5.630 0.182 6.170 1.00 96.69 122 TRP A CA 1
ATOM 942 C C . TRP A 1 122 ? -5.979 1.031 4.955 1.00 96.69 122 TRP A C 1
ATOM 944 O O . TRP A 1 122 ? -5.413 0.804 3.876 1.00 96.69 122 TRP A O 1
ATOM 954 N N . HIS A 1 123 ? -6.924 1.961 5.100 1.00 96.94 123 HIS A N 1
ATOM 955 C CA . HIS A 1 123 ? -7.504 2.693 3.986 1.00 96.94 123 HIS A CA 1
ATOM 956 C C . HIS A 1 123 ? -6.683 3.920 3.622 1.00 96.94 123 HIS A C 1
ATOM 958 O O . H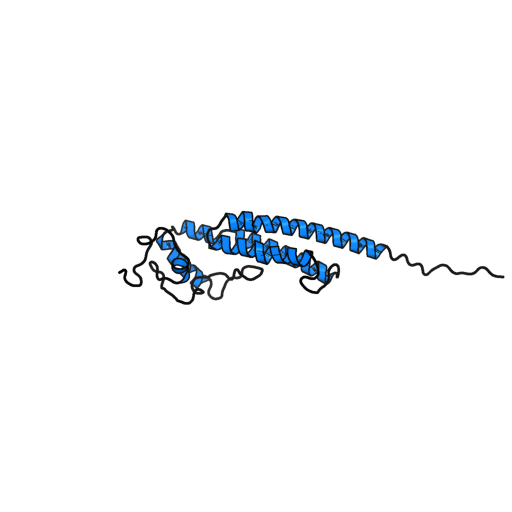IS A 1 123 ? -6.308 4.061 2.463 1.00 96.94 123 HIS A O 1
ATOM 964 N N . HIS A 1 124 ? -6.418 4.817 4.561 1.00 96.50 124 HIS A N 1
ATOM 965 C CA . HIS A 1 124 ? -5.777 6.087 4.252 1.00 96.50 124 HIS A CA 1
ATOM 966 C C . HIS A 1 124 ? -4.261 5.959 4.340 1.00 96.50 124 HIS A C 1
ATOM 968 O O . HIS A 1 124 ? -3.562 6.193 3.357 1.00 96.50 124 HIS A O 1
ATOM 974 N N . GLU A 1 125 ? -3.749 5.509 5.475 1.00 96.75 125 GLU A N 1
ATOM 975 C CA . GLU A 1 125 ? -2.316 5.333 5.723 1.00 96.75 125 GLU A CA 1
ATOM 976 C C . GLU A 1 125 ? -1.792 4.117 4.967 1.00 96.75 125 GLU A C 1
ATOM 978 O O . GLU A 1 125 ? -0.830 4.200 4.204 1.00 96.75 125 GLU A O 1
ATOM 983 N N . GLY A 1 126 ? -2.508 2.994 5.075 1.00 96.31 126 GLY A N 1
ATOM 984 C CA . GLY A 1 126 ? -2.155 1.767 4.381 1.00 96.31 126 GLY A CA 1
ATOM 985 C C . GLY A 1 126 ? -2.107 1.944 2.864 1.00 96.31 126 GLY A C 1
ATOM 986 O O . GLY A 1 126 ? -1.142 1.517 2.231 1.00 96.31 126 GLY A O 1
ATOM 987 N N . ARG A 1 127 ? -3.099 2.599 2.239 1.00 95.75 127 ARG A N 1
ATOM 988 C CA . ARG A 1 127 ? -3.024 2.850 0.788 1.00 95.75 127 ARG A CA 1
ATOM 989 C C . ARG A 1 127 ? -1.913 3.842 0.455 1.00 95.75 127 ARG A C 1
ATOM 991 O O . ARG A 1 127 ? -1.181 3.568 -0.491 1.00 95.75 127 ARG A O 1
ATOM 998 N N . ARG A 1 128 ? -1.737 4.935 1.210 1.00 95.25 128 ARG A N 1
ATOM 999 C CA . ARG A 1 128 ? -0.624 5.881 0.987 1.00 95.25 128 ARG A CA 1
ATOM 1000 C C . ARG A 1 128 ? 0.723 5.161 0.992 1.00 95.25 128 ARG A C 1
ATOM 1002 O O . ARG A 1 128 ? 1.471 5.300 0.026 1.00 95.25 128 ARG A O 1
ATOM 1009 N N . SER A 1 129 ? 0.953 4.293 1.976 1.00 96.00 129 SER A N 1
ATOM 1010 C CA . SER A 1 129 ? 2.168 3.485 2.058 1.00 96.00 129 SER A CA 1
ATOM 1011 C C . SER A 1 129 ? 2.339 2.568 0.845 1.00 96.00 129 SER A C 1
ATOM 1013 O O . SER A 1 129 ? 3.35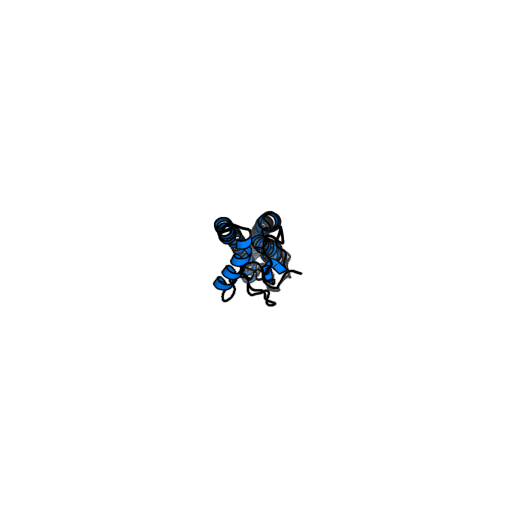2 2.620 0.144 1.00 96.00 129 SER A O 1
ATOM 1015 N N . ARG A 1 130 ? 1.305 1.782 0.521 1.00 94.75 130 ARG A N 1
ATOM 1016 C CA . ARG A 1 130 ? 1.355 0.805 -0.575 1.00 94.75 130 ARG A CA 1
ATOM 1017 C C . ARG A 1 130 ? 1.544 1.448 -1.948 1.00 94.75 130 ARG A C 1
ATOM 1019 O O . ARG A 1 130 ? 2.339 0.967 -2.750 1.00 94.75 130 A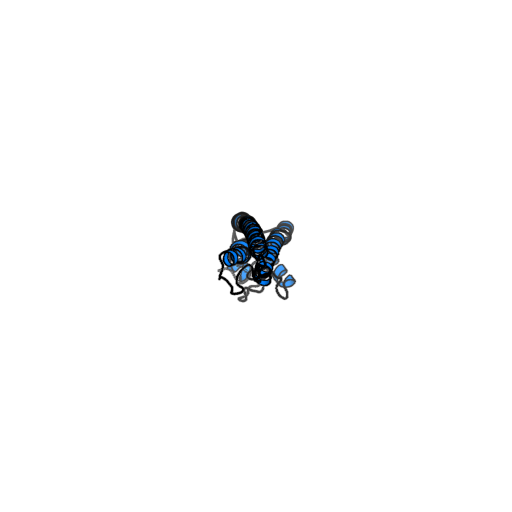RG A O 1
ATOM 1026 N N . PHE A 1 131 ? 0.820 2.526 -2.240 1.00 94.69 131 PHE A N 1
ATOM 1027 C CA . PHE A 1 131 ? 0.995 3.262 -3.493 1.00 94.69 131 PHE A CA 1
ATOM 1028 C C . PHE A 1 131 ? 2.345 3.990 -3.526 1.00 94.69 131 PHE A C 1
ATOM 1030 O O . PHE A 1 131 ? 3.005 3.967 -4.562 1.00 94.69 131 PHE A O 1
ATOM 1037 N N . GLY A 1 132 ? 2.798 4.554 -2.401 1.00 94.44 132 GLY A N 1
ATOM 1038 C CA . GLY A 1 132 ? 4.127 5.153 -2.268 1.00 94.44 132 GLY A CA 1
ATOM 1039 C C . GLY A 1 132 ? 5.249 4.172 -2.615 1.00 94.44 132 GLY A C 1
ATOM 1040 O O . GLY A 1 132 ? 6.144 4.520 -3.384 1.00 94.44 132 GLY A O 1
ATOM 1041 N N . ALA A 1 133 ? 5.155 2.926 -2.143 1.00 92.56 133 ALA A N 1
ATOM 1042 C CA . ALA A 1 133 ? 6.169 1.897 -2.377 1.00 92.56 133 ALA A CA 1
ATOM 1043 C C . ALA A 1 133 ? 6.339 1.572 -3.870 1.00 92.56 133 ALA A C 1
ATOM 1045 O O . ALA A 1 133 ? 7.461 1.435 -4.352 1.00 92.56 133 ALA A O 1
ATOM 1046 N N . PHE A 1 134 ? 5.238 1.511 -4.627 1.00 91.88 134 PHE A N 1
ATOM 1047 C CA . PHE A 1 134 ? 5.274 1.212 -6.065 1.00 91.88 134 PHE A CA 1
ATOM 1048 C C . PHE A 1 134 ? 5.471 2.434 -6.970 1.00 91.88 134 PHE A C 1
ATOM 1050 O O . PHE A 1 134 ? 5.695 2.266 -8.167 1.00 91.88 134 PHE A O 1
ATOM 1057 N N . MET A 1 135 ? 5.425 3.644 -6.410 1.00 93.25 135 MET A N 1
ATOM 1058 C CA . MET A 1 135 ? 5.638 4.905 -7.129 1.00 93.25 135 MET A CA 1
ATOM 1059 C C . MET A 1 135 ? 6.932 5.621 -6.712 1.00 93.25 135 MET A C 1
ATOM 1061 O O . MET A 1 135 ? 7.110 6.790 -7.043 1.00 93.25 135 MET A O 1
ATOM 1065 N N . ASN A 1 136 ? 7.838 4.932 -6.004 1.00 91.25 136 ASN A N 1
ATOM 1066 C CA . ASN A 1 136 ? 9.098 5.482 -5.487 1.00 91.25 136 ASN A CA 1
ATOM 1067 C C . ASN A 1 136 ? 8.910 6.745 -4.621 1.00 91.25 136 ASN A C 1
ATOM 1069 O O . ASN A 1 136 ? 9.694 7.688 -4.702 1.00 91.25 136 ASN A O 1
ATOM 1073 N N . GLY A 1 137 ? 7.866 6.768 -3.789 1.00 94.38 137 GLY A N 1
ATOM 1074 C CA . GLY A 1 137 ? 7.575 7.846 -2.845 1.00 94.38 137 GLY A CA 1
ATOM 1075 C C . GLY A 1 137 ? 7.944 7.461 -1.410 1.00 94.38 137 GLY A C 1
ATOM 1076 O O . GLY A 1 137 ? 7.042 7.081 -0.668 1.00 94.38 137 GLY A O 1
ATOM 1077 N N . PRO A 1 138 ? 9.219 7.557 -0.982 1.00 93.44 138 PRO A N 1
ATOM 1078 C CA . PRO A 1 138 ? 9.649 7.104 0.346 1.00 93.44 138 PRO A CA 1
ATOM 1079 C C . PRO A 1 138 ? 8.954 7.846 1.496 1.00 93.44 138 PRO A C 1
ATOM 1081 O O . PRO A 1 138 ? 8.656 7.241 2.520 1.00 93.44 138 PRO A O 1
ATOM 1084 N N . ASP A 1 139 ? 8.628 9.127 1.307 1.00 96.06 139 ASP A N 1
ATOM 1085 C CA . ASP A 1 139 ? 7.852 9.914 2.275 1.00 96.06 139 ASP A CA 1
ATOM 1086 C C . ASP A 1 139 ? 6.425 9.367 2.449 1.00 96.06 139 ASP A C 1
ATOM 1088 O O . ASP A 1 139 ? 5.923 9.251 3.564 1.00 96.06 139 ASP A O 1
ATOM 1092 N N . TYR A 1 140 ? 5.807 8.920 1.350 1.00 96.19 140 TYR A N 1
ATOM 1093 C CA . TYR A 1 140 ? 4.493 8.278 1.382 1.00 96.19 140 TYR A CA 1
ATOM 1094 C C . TYR A 1 140 ? 4.517 6.892 2.019 1.00 96.19 140 TYR A C 1
ATOM 1096 O O . TYR A 1 140 ? 3.537 6.488 2.639 1.00 96.19 140 TYR A O 1
ATOM 1104 N N . VAL A 1 141 ? 5.628 6.168 1.865 1.00 95.31 141 VAL A N 1
ATOM 1105 C CA . VAL A 1 141 ? 5.826 4.865 2.505 1.00 95.31 141 VAL A CA 1
ATOM 1106 C C . VAL A 1 141 ? 5.966 5.018 4.011 1.00 95.31 141 VAL A C 1
ATOM 1108 O O . VAL A 1 141 ? 5.295 4.303 4.754 1.00 95.31 141 VAL A O 1
ATOM 1111 N N . GLN A 1 142 ? 6.824 5.942 4.439 1.00 94.00 142 GLN A N 1
ATOM 1112 C CA . GLN A 1 142 ? 7.229 6.099 5.829 1.00 94.00 142 GLN A CA 1
ATOM 1113 C C . GLN A 1 142 ? 6.357 7.139 6.538 1.00 94.00 142 GLN A C 1
ATOM 1115 O O . GLN A 1 142 ? 5.404 6.758 7.213 1.00 94.00 142 GLN A O 1
ATOM 1120 N N . TRP A 1 143 ? 6.631 8.433 6.351 1.00 96.62 143 TRP A N 1
ATOM 1121 C CA . TRP A 1 143 ? 6.003 9.525 7.104 1.00 96.62 143 TRP A CA 1
ATOM 1122 C C . TRP A 1 143 ? 4.487 9.593 6.959 1.00 96.62 143 TRP A C 1
ATOM 1124 O O . TRP A 1 143 ? 3.809 9.767 7.956 1.00 96.62 143 TRP A O 1
ATOM 1134 N N . GLN A 1 144 ? 3.953 9.424 5.748 1.00 96.12 144 GLN A N 1
ATOM 1135 C CA . GLN A 1 144 ? 2.503 9.482 5.492 1.00 96.12 144 GLN A CA 1
ATOM 1136 C C . GLN A 1 144 ? 1.827 8.101 5.509 1.00 96.12 144 GLN A C 1
ATOM 1138 O O . GLN A 1 144 ? 0.648 7.979 5.161 1.00 96.12 144 GLN A O 1
ATOM 1143 N N . GLY A 1 145 ? 2.600 7.057 5.803 1.00 96.69 145 GLY A N 1
ATOM 1144 C CA . GLY A 1 145 ? 2.207 5.663 5.671 1.00 96.69 145 GLY A CA 1
ATOM 1145 C C . GLY A 1 145 ? 2.450 4.910 6.967 1.00 96.69 145 GLY A C 1
ATOM 1146 O O . GLY A 1 145 ? 1.661 5.014 7.898 1.00 96.69 145 GLY A O 1
ATOM 1147 N N . ILE A 1 146 ? 3.540 4.144 7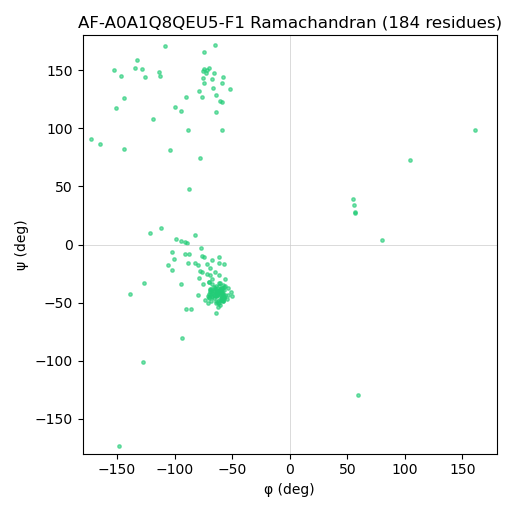.027 1.00 96.62 146 ILE A N 1
ATOM 1148 C CA . ILE A 1 146 ? 3.860 3.261 8.158 1.00 96.62 146 ILE A CA 1
ATOM 1149 C C . ILE A 1 146 ? 3.941 4.031 9.482 1.00 96.62 146 ILE A C 1
ATOM 1151 O O . ILE A 1 146 ? 3.524 3.501 10.506 1.00 96.62 146 ILE A O 1
ATOM 1155 N N . TYR A 1 147 ? 4.456 5.261 9.481 1.00 97.06 147 TYR A N 1
ATOM 1156 C CA . TYR A 1 147 ? 4.540 6.078 10.690 1.00 97.06 147 TYR A CA 1
ATOM 1157 C C . TYR A 1 147 ? 3.155 6.386 11.274 1.00 97.06 147 TYR A C 1
ATOM 1159 O O . TYR A 1 147 ? 2.932 6.120 12.453 1.00 97.06 147 TYR A O 1
ATOM 1167 N N . GLU A 1 148 ? 2.217 6.844 10.442 1.00 97.75 148 GLU A N 1
ATOM 1168 C CA . GLU A 1 148 ? 0.830 7.104 10.854 1.00 97.75 148 GLU A CA 1
ATOM 1169 C C . GLU A 1 148 ? 0.146 5.806 11.318 1.00 97.75 148 GLU A C 1
ATOM 1171 O O . GLU A 1 148 ? -0.412 5.762 12.410 1.00 97.75 148 GLU A O 1
ATOM 1176 N N . GLN A 1 149 ? 0.363 4.687 10.606 1.00 97.62 149 GLN A N 1
ATOM 1177 C CA . GLN A 1 149 ? -0.143 3.376 11.041 1.00 97.62 149 GLN A CA 1
ATOM 1178 C C . GLN A 1 149 ? 0.319 2.988 12.440 1.00 97.62 149 GLN A C 1
ATOM 1180 O O . GLN A 1 149 ? -0.407 2.302 13.155 1.00 97.62 149 GLN A O 1
ATOM 1185 N N . LEU A 1 150 ? 1.545 3.345 12.821 1.00 97.31 150 LEU A N 1
ATOM 1186 C CA . LEU A 1 150 ? 2.073 3.035 14.145 1.00 97.31 150 LEU A CA 1
ATOM 1187 C C . LEU A 1 150 ? 1.469 3.936 15.226 1.00 97.31 150 LEU A C 1
ATOM 1189 O O . LEU A 1 150 ? 1.276 3.451 16.344 1.00 97.31 150 LEU A O 1
ATOM 1193 N N . ILE A 1 151 ? 1.160 5.196 14.909 1.00 97.81 151 ILE A N 1
ATOM 1194 C CA . 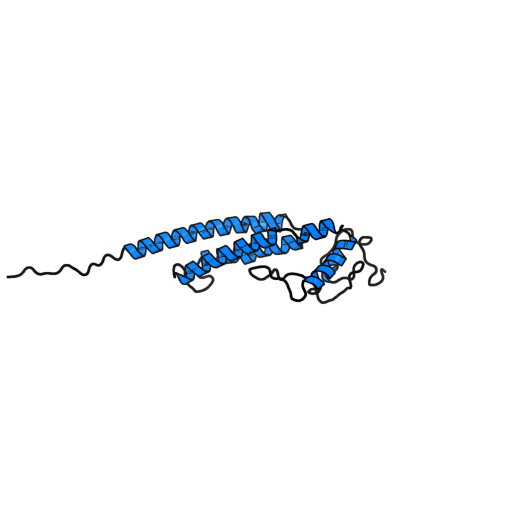ILE A 1 151 ? 0.436 6.108 15.805 1.00 97.81 151 ILE A CA 1
ATOM 1195 C C . ILE A 1 151 ? -0.967 5.553 16.050 1.00 97.81 151 ILE A C 1
ATOM 1197 O O . ILE A 1 151 ? -1.279 5.182 17.184 1.00 97.81 151 ILE A O 1
ATOM 1201 N N . ASP A 1 152 ? -1.745 5.363 14.985 1.00 97.25 152 ASP A N 1
ATOM 1202 C CA . ASP A 1 152 ? -3.122 4.875 15.062 1.00 97.25 152 ASP A CA 1
ATOM 1203 C C . ASP A 1 152 ? -3.196 3.483 15.704 1.00 97.25 152 ASP A C 1
ATOM 1205 O O . ASP A 1 152 ? -4.071 3.194 16.517 1.00 97.25 152 ASP A O 1
ATOM 1209 N N . LEU A 1 153 ? -2.243 2.589 15.412 1.00 97.75 153 LEU A N 1
ATOM 1210 C CA . LEU A 1 153 ? -2.203 1.270 16.047 1.00 97.75 153 LEU A CA 1
ATOM 1211 C C . LEU A 1 153 ? -1.873 1.345 17.546 1.00 97.75 153 LEU A C 1
ATOM 1213 O O . LEU A 1 153 ? -2.285 0.459 18.301 1.00 97.75 153 LEU A O 1
ATOM 1217 N N . THR A 1 154 ? -1.105 2.344 17.981 1.00 98.00 154 THR A N 1
ATOM 1218 C CA . THR A 1 154 ? -0.801 2.557 19.403 1.00 98.00 154 THR A CA 1
ATOM 1219 C C . THR A 1 154 ? -2.041 3.055 20.131 1.00 98.00 154 THR A C 1
ATOM 1221 O O . THR A 1 154 ? -2.456 2.425 21.104 1.00 98.00 154 THR A O 1
ATOM 1224 N N . GLU A 1 155 ? -2.691 4.091 19.606 1.00 96.88 155 GLU A N 1
ATOM 1225 C CA . GLU A 1 155 ? -3.941 4.616 20.158 1.00 96.88 155 GLU A CA 1
ATOM 1226 C C . GLU A 1 155 ? -5.051 3.547 20.187 1.00 96.88 155 GLU A C 1
ATOM 1228 O O . GLU A 1 155 ? -5.739 3.374 21.197 1.00 96.88 155 GLU A O 1
ATOM 1233 N N . LEU A 1 156 ? -5.166 2.739 19.128 1.00 97.19 156 LEU A N 1
ATOM 1234 C CA . LEU A 1 156 ? -6.122 1.637 19.049 1.00 97.19 156 LEU A CA 1
ATOM 1235 C C . LEU A 1 156 ? -5.899 0.590 20.155 1.00 97.19 156 LEU A C 1
ATOM 1237 O O . LEU A 1 156 ? -6.863 0.070 20.725 1.00 97.19 156 LEU A O 1
ATOM 1241 N N . LYS A 1 157 ? -4.638 0.270 20.476 1.00 97.38 157 LYS A N 1
ATOM 1242 C CA . LYS A 1 157 ? -4.287 -0.662 21.564 1.00 97.38 157 LYS A CA 1
ATOM 1243 C C . LYS A 1 157 ? -4.599 -0.078 22.940 1.00 97.38 157 LYS A C 1
ATOM 1245 O O . LYS A 1 157 ? -5.060 -0.813 23.812 1.00 97.38 157 LYS A O 1
ATOM 1250 N N . GLU A 1 158 ? -4.359 1.214 23.140 1.00 97.19 158 GLU A N 1
ATOM 1251 C CA . GLU A 1 158 ? -4.694 1.904 24.389 1.00 97.19 158 GLU A CA 1
ATOM 1252 C C . GLU A 1 158 ? -6.211 1.913 24.622 1.00 97.19 158 GLU A C 1
ATOM 1254 O O . GLU A 1 158 ? -6.670 1.544 25.705 1.00 97.19 158 GLU A O 1
ATOM 1259 N N . LYS A 1 159 ? -7.000 2.211 23.581 1.00 95.62 159 LYS A N 1
ATOM 1260 C CA . LYS A 1 159 ? -8.471 2.180 23.637 1.00 95.62 159 LYS A CA 1
ATOM 1261 C C . LYS A 1 159 ? -9.020 0.766 23.862 1.00 95.62 159 LYS A C 1
ATOM 1263 O O . LYS A 1 159 ? -9.958 0.597 24.640 1.00 95.62 159 LYS A O 1
ATOM 1268 N N . ASP A 1 160 ? -8.438 -0.265 23.236 1.00 96.25 160 ASP A N 1
ATOM 1269 C CA . ASP A 1 160 ? -8.795 -1.670 23.517 1.00 96.25 160 ASP A CA 1
ATOM 1270 C C . ASP A 1 160 ? -8.561 -2.020 24.996 1.00 96.25 160 ASP A C 1
ATOM 1272 O O . ASP A 1 160 ? -9.440 -2.592 25.646 1.00 96.25 160 ASP A O 1
ATOM 1276 N N . ALA A 1 161 ? -7.414 -1.624 25.558 1.00 96.56 161 ALA A N 1
ATOM 1277 C CA . ALA A 1 161 ? -7.105 -1.850 26.967 1.00 96.56 161 ALA A CA 1
ATOM 1278 C C . ALA A 1 161 ? -8.080 -1.115 27.907 1.00 96.56 161 ALA A C 1
ATOM 1280 O O . ALA A 1 161 ? -8.562 -1.706 28.879 1.00 96.56 161 ALA A O 1
ATOM 1281 N N . GLU A 1 162 ? -8.415 0.141 27.604 1.00 95.62 162 GLU A N 1
ATOM 1282 C CA . GLU A 1 162 ? -9.375 0.934 28.376 1.00 95.62 162 GLU A CA 1
ATOM 1283 C C . GLU A 1 162 ? -10.778 0.305 28.367 1.00 95.62 162 GLU A C 1
ATOM 1285 O O . GLU A 1 162 ? -11.369 0.079 29.428 1.00 95.62 162 GLU A O 1
ATOM 1290 N N . LEU A 1 163 ? -11.301 -0.044 27.186 1.00 94.56 163 LEU A N 1
ATOM 1291 C CA . LEU A 1 163 ? -12.622 -0.665 27.038 1.00 94.56 163 LEU A CA 1
ATOM 1292 C C . LEU A 1 163 ? -12.717 -1.987 27.804 1.00 94.56 163 LEU A C 1
ATOM 1294 O O . LEU A 1 163 ? -13.726 -2.260 28.458 1.00 94.56 163 LEU A O 1
ATOM 1298 N N . ARG A 1 164 ? -11.653 -2.795 27.770 1.00 94.44 164 ARG A N 1
ATOM 1299 C CA . ARG A 1 164 ? -11.583 -4.055 28.520 1.00 94.44 164 ARG A CA 1
ATOM 1300 C C . ARG A 1 164 ? -11.534 -3.820 30.028 1.00 94.44 164 ARG A C 1
ATOM 1302 O O . ARG A 1 164 ? -12.238 -4.516 30.756 1.00 94.44 164 ARG A O 1
ATOM 1309 N N . SER A 1 165 ? -10.777 -2.829 30.498 1.00 93.25 165 SER A N 1
ATOM 1310 C CA . SER A 1 165 ? -10.743 -2.445 31.917 1.00 93.25 165 SER A CA 1
ATOM 1311 C C . SER A 1 165 ? -12.127 -2.001 32.418 1.00 93.25 165 SER A C 1
ATOM 1313 O O . SER A 1 165 ? -12.626 -2.495 33.434 1.00 93.25 165 SER A O 1
ATOM 1315 N N . ASN A 1 166 ? -12.805 -1.146 31.647 1.00 88.19 166 ASN A N 1
ATOM 1316 C CA . ASN A 1 166 ? -14.136 -0.632 31.978 1.00 88.19 166 ASN A CA 1
ATOM 1317 C C . ASN A 1 166 ? -15.221 -1.724 31.915 1.00 88.19 166 ASN A C 1
ATOM 1319 O O . ASN A 1 166 ? -16.104 -1.778 32.777 1.00 88.19 166 ASN A O 1
ATOM 1323 N N . GLY A 1 167 ? -15.139 -2.637 30.941 1.00 72.62 167 GLY A N 1
ATOM 1324 C CA . GLY A 1 167 ? -16.038 -3.789 30.827 1.00 72.62 167 GLY A CA 1
ATOM 1325 C C . GLY A 1 167 ? -15.918 -4.760 32.009 1.00 72.62 167 GLY A C 1
ATOM 1326 O O . GLY A 1 167 ? -16.931 -5.222 32.542 1.00 72.62 167 GLY A O 1
ATOM 1327 N N . VAL A 1 168 ? -14.694 -5.009 32.489 1.00 61.94 168 VAL A N 1
ATOM 1328 C CA . VAL A 1 168 ? -14.441 -5.830 33.687 1.00 61.94 168 VAL A CA 1
ATOM 1329 C C . VAL A 1 168 ? -14.992 -5.154 34.948 1.00 61.94 168 VAL A C 1
ATOM 1331 O O . VAL A 1 168 ? -15.671 -5.812 35.744 1.00 61.94 168 VAL A O 1
ATOM 1334 N N . ALA A 1 169 ? -14.788 -3.842 35.107 1.00 56.81 169 ALA A N 1
ATOM 1335 C CA . ALA A 1 169 ? -15.332 -3.077 36.231 1.00 56.81 169 ALA A CA 1
ATOM 1336 C C . ALA A 1 169 ? -16.875 -3.113 36.269 1.00 56.81 169 ALA A C 1
ATOM 1338 O O . ALA A 1 169 ? -17.470 -3.360 37.322 1.00 56.81 169 ALA A O 1
ATOM 1339 N N . SER A 1 170 ? -17.535 -2.963 35.116 1.00 48.59 170 SER A N 1
ATOM 1340 C CA . SER A 1 170 ? -19.000 -3.035 35.015 1.00 48.59 170 SER A CA 1
ATOM 1341 C C . SER A 1 170 ? -19.548 -4.431 35.360 1.00 48.59 170 SER A C 1
ATOM 1343 O O . SER A 1 170 ? -20.530 -4.543 36.093 1.00 48.59 170 SER A O 1
ATOM 1345 N N . SER A 1 171 ? -18.862 -5.505 34.947 1.00 46.31 171 SER A N 1
ATOM 1346 C CA . SER A 1 171 ? -19.250 -6.887 35.287 1.00 46.31 171 SER A CA 1
ATOM 1347 C C . SER A 1 171 ? -19.063 -7.251 36.770 1.00 46.31 171 SER A C 1
ATOM 1349 O O . SER A 1 171 ? -19.790 -8.091 37.294 1.00 46.31 171 SER A O 1
ATOM 1351 N N . THR A 1 172 ? -18.138 -6.586 37.473 1.00 46.28 172 THR A N 1
ATOM 1352 C CA . THR A 1 172 ? -17.837 -6.856 38.893 1.00 46.28 172 THR A CA 1
ATOM 1353 C C . THR A 1 172 ? -18.816 -6.152 39.847 1.00 46.28 172 THR A C 1
ATOM 1355 O O . THR A 1 172 ? -18.928 -6.525 41.012 1.00 46.28 172 THR A O 1
ATOM 1358 N N . THR A 1 173 ? -19.575 -5.160 39.365 1.00 43.31 173 THR A N 1
ATOM 1359 C CA . THR A 1 173 ? -20.448 -4.324 40.216 1.00 43.31 173 THR A CA 1
ATOM 1360 C C . THR A 1 173 ? -21.875 -4.879 40.357 1.00 43.31 173 THR A C 1
ATOM 1362 O O . THR A 1 173 ? -22.709 -4.298 41.050 1.00 43.31 173 THR A O 1
ATOM 1365 N N . VAL A 1 174 ? -22.179 -6.043 39.772 1.00 47.62 174 VAL A N 1
ATOM 1366 C CA . VAL A 1 174 ? -23.435 -6.761 40.049 1.00 47.62 174 VAL A CA 1
ATOM 1367 C C . VAL A 1 174 ? -23.302 -7.486 41.394 1.00 47.62 174 VAL A C 1
ATOM 1369 O O . VAL A 1 174 ? -23.116 -8.698 41.461 1.00 47.62 174 VAL A O 1
ATOM 1372 N N . GLN A 1 175 ? -23.356 -6.723 42.491 1.00 42.69 175 GLN A N 1
ATOM 1373 C CA . GLN A 1 175 ? -23.609 -7.282 43.815 1.00 42.69 175 GLN A CA 1
ATOM 1374 C C . GLN A 1 175 ? -25.018 -7.880 43.825 1.00 42.69 175 GLN A C 1
ATOM 1376 O O . GLN A 1 175 ? -26.019 -7.176 43.700 1.00 42.69 175 GLN A O 1
ATOM 1381 N N . ASP A 1 176 ? -25.066 -9.199 43.975 1.00 50.19 176 ASP A N 1
ATOM 1382 C CA . ASP A 1 176 ? -26.261 -9.980 44.256 1.00 50.19 176 ASP A CA 1
ATOM 1383 C C . ASP A 1 176 ? -26.897 -9.497 45.573 1.00 50.19 176 ASP A C 1
ATOM 1385 O O . ASP A 1 176 ? -26.462 -9.849 46.669 1.00 50.19 176 ASP A O 1
ATOM 1389 N N . THR A 1 177 ? -27.921 -8.648 45.475 1.00 47.53 177 THR 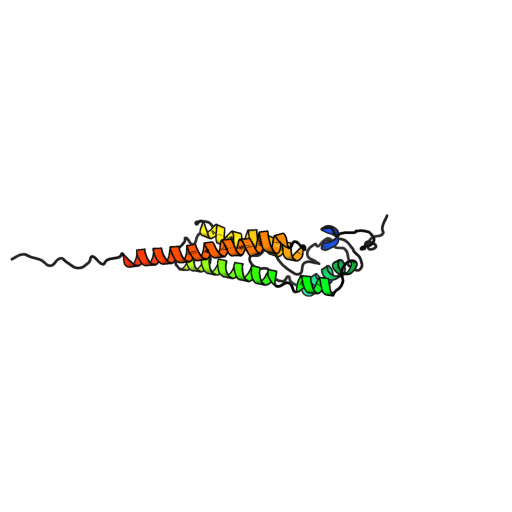A N 1
ATOM 1390 C CA . THR A 1 177 ? -28.720 -8.196 46.625 1.00 47.53 177 THR A CA 1
ATOM 1391 C C . THR A 1 177 ? -29.813 -9.199 47.008 1.00 47.53 177 THR A C 1
ATOM 1393 O O . THR A 1 177 ? -30.629 -8.920 47.888 1.00 47.53 177 THR A O 1
ATOM 1396 N N . SER A 1 178 ? -29.840 -10.401 46.419 1.00 48.47 178 SER A N 1
ATOM 1397 C CA . SER A 1 178 ? -30.897 -11.388 46.658 1.00 48.47 178 SER A CA 1
ATOM 1398 C C . SER A 1 178 ? -30.639 -12.303 47.862 1.00 48.47 178 SER A C 1
ATOM 1400 O O . SER A 1 178 ? -30.823 -13.512 47.782 1.00 48.47 178 SER A O 1
ATOM 1402 N N . LYS A 1 179 ? -30.251 -11.766 49.028 1.00 51.16 179 LYS A N 1
ATOM 1403 C CA . LYS A 1 179 ? -30.344 -12.517 50.301 1.00 51.16 179 LYS A CA 1
ATOM 1404 C C . LYS A 1 179 ? -30.210 -11.615 51.531 1.00 51.16 179 LYS A C 1
ATOM 1406 O O . LYS A 1 179 ? -29.135 -11.506 52.102 1.00 51.16 179 LYS A O 1
ATOM 1411 N N . SER A 1 180 ? -31.322 -11.033 51.987 1.00 48.09 180 SER A N 1
ATOM 1412 C CA . SER A 1 180 ? -31.635 -10.936 53.425 1.00 48.09 180 SER A CA 1
ATOM 1413 C C . SER A 1 180 ? -33.050 -10.389 53.654 1.00 48.09 180 SER A C 1
ATOM 1415 O O . SER A 1 180 ? -33.249 -9.188 53.789 1.00 48.09 180 SER A O 1
ATOM 1417 N N . THR A 1 181 ? -34.038 -11.281 53.735 1.00 48.28 181 THR A N 1
ATOM 1418 C CA . THR A 1 181 ? -35.268 -11.054 54.512 1.00 48.28 181 THR A CA 1
ATOM 1419 C C . THR A 1 181 ? -35.716 -12.377 55.140 1.00 48.28 181 THR A C 1
ATOM 1421 O O . THR A 1 181 ? -36.575 -13.097 54.642 1.00 48.28 181 THR A O 1
ATOM 1424 N N . LYS A 1 182 ? -35.099 -12.719 56.270 1.00 43.66 182 LYS A N 1
ATOM 1425 C CA . LYS A 1 182 ? -35.765 -13.433 57.369 1.00 43.66 182 LYS A CA 1
ATOM 1426 C C . LYS A 1 182 ? -35.652 -12.457 58.541 1.00 43.66 182 LYS A C 1
ATOM 1428 O O . LYS A 1 182 ? -34.539 -12.133 58.920 1.00 43.66 182 LYS A O 1
ATOM 1433 N N . GLY A 1 183 ? -36.706 -11.797 59.000 1.00 40.62 183 GLY A N 1
ATOM 1434 C CA . GLY A 1 183 ? -37.962 -12.381 59.449 1.00 40.62 183 GLY A CA 1
ATOM 1435 C C . GLY A 1 183 ? -37.939 -12.321 60.975 1.00 40.62 183 GLY A C 1
ATOM 1436 O O . GLY A 1 183 ? -37.697 -13.336 61.615 1.00 40.62 183 GLY A O 1
ATOM 1437 N N . GLU A 1 184 ? -38.094 -11.119 61.532 1.00 42.78 184 GLU A N 1
ATOM 1438 C CA . GLU A 1 184 ? -38.419 -10.916 62.946 1.00 42.78 184 GLU A CA 1
ATOM 1439 C C . GLU A 1 184 ? -39.947 -10.880 63.068 1.00 42.78 184 GLU A C 1
ATOM 1441 O O . GLU A 1 184 ? -40.600 -10.117 62.355 1.00 42.78 184 GLU A O 1
ATOM 1446 N N . GLY A 1 185 ? -40.525 -11.704 63.945 1.00 45.12 185 GLY A N 1
ATOM 1447 C CA . GLY A 1 185 ? -41.948 -11.614 64.273 1.00 45.12 185 GLY A CA 1
ATOM 1448 C C . GLY A 1 185 ? -42.540 -12.866 64.923 1.00 45.12 185 GLY A C 1
ATOM 1449 O O . GLY A 1 185 ? -42.926 -13.774 64.197 1.00 45.12 185 GLY A O 1
ATOM 1450 N N . LEU A 1 186 ? -42.638 -12.798 66.261 1.00 36.75 186 LEU A N 1
ATOM 1451 C CA . LEU A 1 186 ? -43.406 -13.596 67.242 1.00 36.75 186 LEU A CA 1
ATOM 1452 C C . LEU A 1 186 ? -43.260 -15.129 67.270 1.00 36.75 186 LEU A C 1
ATOM 1454 O O . LEU A 1 186 ? -43.790 -15.822 66.378 1.00 36.75 186 LEU A O 1
#

Sequence (186 aa):
MLLPGSLSSKNFDAPTYSICHMSSFGAAQGTHDVGQRLSWKLTPAQAEKRVDWEAHRVNMQTVCLECHAHSTITAMYDNPDMLQGNENVATAQTIIKKLKDDRLIPSTPFSSSIDFEGFEIWHHEGRRSRFGAFMNGPDYVQWQGIYEQLIDLTELKEKDAELRSNGVASSTTVQDTSKSTKGEGL

Organism: NCBI:txid1888891

InterPro domains:
  IPR036280 Multiheme cytochrome superfamily [SSF48695] (20-148)

Mean predicted aligned error: 7.8 Å